Protein AF-M0C287-F1 (afdb_monomer)

Nearest PDB structures (foldseek):
  4mcj-assembly5_I  TM=5.156E-01  e=1.659E-01  Parabacteroides distasonis ATCC 8503
  4mcj-assembly1_A  TM=5.401E-01  e=2.510E-01  Parabacteroides distasonis ATCC 8503
  2v4u-assembly1_A  TM=4.095E-01  e=9.745E-02  Homo sapiens
  3n0x-assembly1_A  TM=3.138E-01  e=1.760E-01  Rhodopseudomonas palustris
  8fz9-assembly2_B  TM=5.504E-01  e=7.300E+00  Bacillus cereus

InterPro domains:
  IPR058483 Protein of unknown function DUF8170 [PF26508] (1-234)

Organism: NCBI:txid1230457

Mean predicted aligned error: 11.57 Å

Structure (mmCIF, N/CA/C/O backbone):
data_AF-M0C287-F1
#
_entry.id   AF-M0C287-F1
#
loop_
_atom_site.group_PDB
_atom_site.id
_atom_site.type_symbol
_atom_site.label_atom_id
_atom_site.label_alt_id
_atom_site.label_comp_id
_atom_site.label_asym_id
_atom_site.label_entity_id
_atom_site.label_seq_id
_atom_site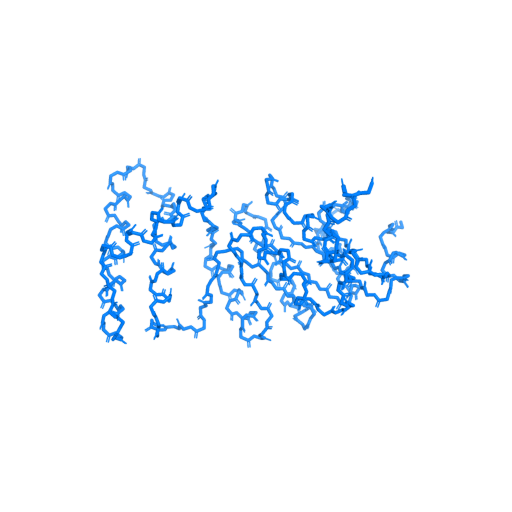.pdbx_PDB_ins_code
_atom_site.Cartn_x
_atom_site.Cartn_y
_atom_site.Cartn_z
_atom_site.occupancy
_atom_site.B_iso_or_equiv
_atom_site.auth_seq_id
_atom_site.auth_comp_id
_atom_site.auth_asym_id
_atom_site.auth_atom_id
_atom_site.pdbx_PDB_model_num
ATOM 1 N N . MET A 1 1 ? 20.563 5.153 -22.016 1.00 50.47 1 MET A N 1
ATOM 2 C CA . MET A 1 1 ? 20.067 3.765 -22.133 1.00 50.47 1 MET A CA 1
ATOM 3 C C . MET A 1 1 ? 19.560 3.408 -20.751 1.00 50.47 1 MET A C 1
ATOM 5 O O . MET A 1 1 ? 20.285 3.702 -19.815 1.00 50.47 1 MET A O 1
ATOM 9 N N . ASN A 1 2 ? 18.318 2.944 -20.606 1.00 61.16 2 ASN A N 1
ATOM 10 C CA . ASN A 1 2 ? 17.781 2.607 -19.284 1.00 61.16 2 ASN A CA 1
ATOM 11 C C . ASN A 1 2 ? 18.466 1.315 -18.798 1.00 61.16 2 ASN A C 1
ATOM 13 O O . ASN A 1 2 ? 18.441 0.324 -19.525 1.00 61.16 2 ASN A O 1
ATOM 17 N N . GLU A 1 3 ? 19.129 1.360 -17.640 1.00 76.12 3 GLU A N 1
ATOM 18 C CA . GLU A 1 3 ? 19.917 0.241 -17.092 1.00 76.12 3 GLU A CA 1
ATOM 19 C C . GLU A 1 3 ? 19.045 -0.866 -16.482 1.00 76.12 3 GLU A C 1
ATOM 21 O O . GLU A 1 3 ? 19.508 -1.993 -16.325 1.00 76.12 3 GLU A O 1
ATOM 26 N N . GLU A 1 4 ? 17.775 -0.567 -16.212 1.00 77.56 4 GLU A N 1
ATOM 27 C CA . GLU A 1 4 ? 16.841 -1.461 -15.527 1.00 77.56 4 GLU A CA 1
ATOM 28 C C . GLU A 1 4 ? 16.105 -2.411 -16.486 1.00 77.56 4 GLU A C 1
ATOM 30 O O . GLU A 1 4 ? 15.843 -3.563 -16.150 1.00 77.56 4 GLU A O 1
ATOM 35 N N . LEU A 1 5 ? 15.815 -1.967 -17.717 1.00 73.06 5 LEU A N 1
ATOM 36 C CA . LEU A 1 5 ? 15.038 -2.747 -18.695 1.00 73.06 5 LEU A CA 1
ATOM 37 C C . LEU A 1 5 ? 15.602 -4.147 -18.992 1.00 73.06 5 LEU A C 1
ATOM 39 O O . LEU A 1 5 ? 14.815 -5.092 -19.024 1.00 73.06 5 LEU A O 1
ATOM 43 N N . PRO A 1 6 ? 16.927 -4.334 -19.165 1.00 78.31 6 PRO A N 1
ATOM 44 C CA . PRO A 1 6 ? 17.471 -5.664 -19.417 1.00 78.31 6 PRO A CA 1
ATOM 45 C C . PRO A 1 6 ? 17.202 -6.665 -18.290 1.00 78.31 6 PRO A C 1
ATOM 47 O O . PRO A 1 6 ? 17.220 -7.863 -18.554 1.00 78.31 6 PRO A O 1
ATOM 50 N N . ARG A 1 7 ? 16.982 -6.202 -17.050 1.00 77.25 7 ARG A N 1
ATOM 51 C CA . ARG A 1 7 ? 16.694 -7.086 -15.913 1.00 77.25 7 ARG A CA 1
ATOM 52 C C . ARG A 1 7 ? 15.273 -7.638 -15.988 1.00 77.25 7 ARG A C 1
ATOM 54 O O . ARG A 1 7 ? 15.088 -8.840 -15.839 1.00 77.25 7 ARG A O 1
ATOM 61 N N . PHE A 1 8 ? 14.297 -6.797 -16.334 1.00 77.50 8 PHE A N 1
ATOM 62 C CA . PHE A 1 8 ? 12.921 -7.242 -16.582 1.00 77.50 8 PHE A CA 1
ATOM 63 C C . PHE A 1 8 ? 12.813 -8.210 -17.763 1.00 77.50 8 PHE A C 1
ATOM 65 O O . PHE A 1 8 ? 12.093 -9.194 -17.670 1.00 77.50 8 PHE A O 1
ATOM 72 N N . GLU A 1 9 ? 13.561 -7.992 -18.848 1.00 74.19 9 GLU A N 1
ATOM 73 C CA . GLU A 1 9 ? 13.532 -8.889 -20.016 1.00 74.19 9 GLU A CA 1
ATOM 74 C C . GLU A 1 9 ? 14.141 -10.280 -19.754 1.00 74.19 9 GLU A C 1
ATOM 76 O O . GLU A 1 9 ? 13.889 -11.212 -20.519 1.00 74.19 9 GLU A O 1
ATOM 81 N N . GLN A 1 10 ? 14.982 -10.418 -18.724 1.00 77.31 10 GLN A N 1
ATOM 82 C CA . GLN A 1 10 ? 15.677 -11.668 -18.389 1.00 77.31 10 GLN A CA 1
ATOM 83 C C . GLN A 1 10 ? 14.965 -12.483 -17.306 1.00 77.31 10 GLN A C 1
ATOM 85 O O . GLN A 1 10 ? 15.198 -13.690 -17.217 1.00 77.31 10 GLN A O 1
ATOM 90 N N . ALA A 1 11 ? 14.124 -11.835 -16.502 1.00 78.06 11 ALA A N 1
ATOM 91 C CA . ALA A 1 11 ? 13.354 -12.477 -15.450 1.00 78.06 11 ALA A CA 1
ATOM 92 C C . ALA A 1 11 ? 12.155 -13.250 -16.023 1.00 78.06 11 ALA A C 1
ATOM 94 O O . ALA A 1 11 ? 11.553 -12.848 -17.016 1.00 78.06 11 ALA A O 1
ATOM 95 N N . ASP A 1 12 ? 11.770 -14.340 -15.358 1.00 82.19 12 ASP A N 1
ATOM 96 C CA . ASP A 1 12 ? 10.511 -15.042 -15.643 1.00 82.19 12 ASP A CA 1
ATOM 97 C C . ASP A 1 12 ? 9.306 -14.277 -15.079 1.00 82.19 12 ASP A C 1
ATOM 99 O O . ASP A 1 12 ? 8.170 -14.487 -15.509 1.00 82.19 12 ASP A O 1
ATOM 103 N N . THR A 1 13 ? 9.522 -13.429 -14.070 1.00 90.06 13 THR A N 1
ATOM 104 C CA . THR A 1 13 ? 8.499 -12.534 -13.523 1.00 90.06 13 THR A CA 1
ATOM 105 C C . THR A 1 13 ? 9.135 -11.253 -13.015 1.00 90.06 13 THR A C 1
ATOM 107 O O . THR A 1 13 ? 10.080 -11.281 -12.227 1.00 90.06 13 THR A O 1
ATOM 110 N N . SER A 1 14 ? 8.591 -10.127 -13.455 1.00 93.81 14 SER A N 1
ATOM 111 C CA . SER A 1 14 ? 9.105 -8.796 -13.167 1.00 93.81 14 SER A CA 1
ATOM 112 C C . SER A 1 14 ? 8.100 -7.938 -12.396 1.00 93.81 14 SER A C 1
ATOM 114 O O . SER A 1 14 ? 6.908 -7.886 -12.713 1.00 93.81 14 SER A O 1
ATOM 116 N N . TYR A 1 15 ? 8.591 -7.226 -11.386 1.00 95.12 15 TYR A N 1
ATOM 117 C CA . TYR A 1 15 ? 7.790 -6.378 -10.515 1.00 95.12 15 TYR A CA 1
ATOM 118 C C . TYR A 1 15 ? 8.312 -4.946 -10.504 1.00 95.12 15 TYR A C 1
ATOM 120 O O . TYR A 1 15 ? 9.491 -4.697 -10.257 1.00 95.12 15 TYR A O 1
ATOM 128 N N . LEU A 1 16 ? 7.415 -3.980 -10.683 1.00 94.81 16 LEU A N 1
ATOM 129 C CA . LEU A 1 16 ? 7.703 -2.586 -10.359 1.00 94.81 16 LEU A CA 1
ATOM 130 C C . LEU A 1 16 ? 7.122 -2.257 -8.984 1.00 94.81 16 LEU A C 1
ATOM 132 O O . LEU A 1 16 ? 5.915 -2.359 -8.776 1.00 94.81 16 LEU A O 1
ATOM 136 N N . VAL A 1 17 ? 7.975 -1.847 -8.054 1.00 93.94 17 VAL A N 1
ATOM 137 C CA . VAL A 1 17 ? 7.605 -1.546 -6.669 1.00 93.94 17 VAL A CA 1
ATOM 138 C C . VAL A 1 17 ? 7.652 -0.039 -6.438 1.00 93.94 17 VAL A C 1
ATOM 140 O O . VAL A 1 17 ? 8.596 0.642 -6.842 1.00 93.94 17 VAL A O 1
ATOM 143 N N . LEU A 1 18 ? 6.623 0.495 -5.792 1.00 91.19 18 LEU A N 1
ATOM 144 C CA . LEU A 1 18 ? 6.446 1.927 -5.562 1.00 91.19 18 LEU A CA 1
ATOM 145 C C . LEU A 1 18 ? 5.648 2.199 -4.290 1.00 91.19 18 LEU A C 1
ATOM 147 O O . LEU A 1 18 ? 5.013 1.296 -3.751 1.00 91.19 18 LEU A O 1
ATOM 151 N N . GLY A 1 19 ? 5.643 3.451 -3.838 1.00 89.00 19 GLY A N 1
ATOM 152 C CA . GLY A 1 19 ? 4.838 3.895 -2.704 1.00 89.00 19 GLY A CA 1
ATOM 153 C C . GLY A 1 19 ? 5.626 4.786 -1.753 1.00 89.00 19 GLY A C 1
ATOM 154 O O . GLY A 1 19 ? 6.263 5.738 -2.195 1.00 89.00 19 GLY A O 1
ATOM 155 N N . SER A 1 20 ? 5.586 4.512 -0.452 1.00 86.94 20 SER A N 1
ATOM 156 C CA . SER A 1 20 ? 6.180 5.409 0.546 1.00 86.94 20 SER A CA 1
ATOM 157 C C . SER A 1 20 ? 7.708 5.289 0.635 1.00 86.94 20 SER A C 1
ATOM 159 O O . SER A 1 20 ? 8.247 4.411 1.299 1.00 86.94 20 SER A O 1
ATOM 161 N N . TYR A 1 21 ? 8.437 6.211 -0.009 1.00 83.81 21 TYR A N 1
ATOM 162 C CA . TYR A 1 21 ? 9.910 6.170 -0.106 1.00 83.81 21 TYR A CA 1
ATOM 163 C C . TYR A 1 21 ? 10.676 6.789 1.078 1.00 83.81 21 TYR A C 1
ATOM 165 O O . TYR A 1 21 ? 11.897 6.631 1.171 1.00 83.81 21 TYR A O 1
ATOM 173 N N . ARG A 1 22 ? 10.017 7.561 1.953 1.00 80.81 22 ARG A N 1
ATOM 174 C CA . ARG A 1 22 ? 10.695 8.397 2.962 1.00 80.81 22 ARG A CA 1
ATOM 175 C C . ARG A 1 22 ? 10.939 7.653 4.275 1.00 80.81 22 ARG A C 1
ATOM 177 O O . ARG A 1 22 ? 10.081 6.920 4.753 1.00 80.81 22 ARG A O 1
ATOM 184 N N . GLY A 1 23 ? 12.093 7.907 4.895 1.00 83.06 23 GLY A N 1
ATOM 185 C CA . GLY A 1 23 ? 12.415 7.414 6.239 1.00 83.06 23 GLY A CA 1
ATOM 186 C C . GLY A 1 23 ? 12.301 5.891 6.370 1.00 83.06 23 GLY A C 1
ATOM 187 O O . GLY A 1 23 ? 12.764 5.156 5.501 1.00 83.06 23 GLY A O 1
ATOM 188 N N . GLN A 1 24 ? 11.675 5.429 7.457 1.00 82.75 24 GLN A N 1
ATOM 189 C CA . GLN A 1 24 ? 11.477 3.998 7.731 1.00 82.75 24 GLN A CA 1
ATOM 190 C C . GLN A 1 24 ? 10.556 3.306 6.719 1.00 82.75 24 GLN A C 1
ATOM 192 O O . GLN A 1 24 ? 10.752 2.128 6.427 1.00 82.75 24 GLN A O 1
ATOM 197 N N . TYR A 1 25 ? 9.630 4.040 6.101 1.00 85.81 25 TYR A N 1
ATOM 198 C CA . TYR A 1 25 ? 8.728 3.492 5.085 1.00 85.81 25 TYR A CA 1
ATOM 199 C C . TYR A 1 25 ? 9.506 3.028 3.849 1.00 85.81 25 TYR A C 1
ATOM 201 O O . TYR A 1 25 ? 9.305 1.930 3.339 1.00 85.81 25 TYR A O 1
ATOM 209 N N . GLY A 1 26 ? 10.515 3.808 3.445 1.00 86.62 26 GLY A N 1
ATOM 210 C CA . GLY A 1 26 ? 11.411 3.427 2.356 1.00 86.62 26 GLY A CA 1
ATOM 211 C C . GLY A 1 26 ? 12.239 2.173 2.658 1.00 86.62 26 GLY A C 1
ATOM 212 O O . GLY A 1 26 ? 12.615 1.451 1.733 1.00 86.62 26 GLY A O 1
ATOM 213 N N . HIS A 1 27 ? 12.536 1.895 3.932 1.00 88.56 27 HIS A N 1
ATOM 214 C CA . HIS A 1 27 ? 13.189 0.646 4.323 1.00 88.56 27 HIS A CA 1
ATOM 215 C C . HIS A 1 27 ? 12.239 -0.542 4.147 1.00 88.56 27 HIS A C 1
ATOM 217 O O . HIS A 1 27 ? 12.609 -1.504 3.479 1.00 88.56 27 HIS A O 1
ATOM 223 N N . ARG A 1 28 ? 10.995 -0.446 4.630 1.00 90.56 28 ARG A N 1
ATOM 224 C CA . ARG A 1 28 ? 9.986 -1.505 4.461 1.00 90.56 28 ARG A CA 1
ATOM 225 C C . ARG A 1 28 ? 9.599 -1.756 3.014 1.00 90.56 28 ARG A C 1
ATOM 227 O O . ARG A 1 28 ? 9.470 -2.909 2.616 1.00 90.56 28 ARG A O 1
ATOM 234 N N . LEU A 1 29 ? 9.491 -0.701 2.209 1.00 92.50 29 LEU A N 1
ATOM 235 C CA . LEU A 1 29 ? 9.272 -0.806 0.767 1.00 92.50 29 LEU A CA 1
ATOM 236 C C . LEU A 1 29 ? 10.355 -1.671 0.100 1.00 92.50 29 LEU A C 1
ATOM 238 O O . LEU A 1 29 ? 10.049 -2.535 -0.719 1.00 92.50 29 LEU A O 1
ATOM 242 N N . ARG A 1 30 ? 11.625 -1.467 0.476 1.00 93.62 30 ARG A N 1
ATOM 243 C CA . ARG A 1 30 ? 12.751 -2.265 -0.034 1.00 93.62 30 ARG A CA 1
ATOM 244 C C . ARG A 1 30 ? 12.783 -3.672 0.547 1.00 93.62 30 ARG A C 1
ATOM 246 O O . ARG A 1 30 ? 13.175 -4.590 -0.162 1.00 93.62 30 ARG A O 1
ATOM 253 N N . GLU A 1 31 ? 12.351 -3.869 1.789 1.00 93.88 31 GLU A N 1
ATOM 254 C CA . GLU A 1 31 ? 12.171 -5.218 2.334 1.00 93.88 31 GLU A CA 1
ATOM 255 C C . GLU A 1 31 ? 11.099 -6.002 1.574 1.00 93.88 31 GLU A C 1
ATOM 257 O O . GLU A 1 31 ? 11.330 -7.156 1.217 1.00 93.88 31 GLU A O 1
ATOM 262 N N . PHE A 1 32 ? 9.967 -5.371 1.262 1.00 95.06 32 PHE A N 1
ATOM 263 C CA . PHE A 1 32 ? 8.926 -5.965 0.429 1.00 95.06 32 PHE A CA 1
ATOM 264 C C . PHE A 1 32 ? 9.455 -6.296 -0.974 1.00 95.06 32 PHE A C 1
ATOM 266 O O . PHE A 1 32 ? 9.304 -7.422 -1.444 1.00 95.06 32 PHE A O 1
ATOM 273 N N . ALA A 1 33 ? 10.160 -5.361 -1.620 1.00 95.00 33 ALA A N 1
ATOM 274 C CA . ALA A 1 33 ? 10.809 -5.609 -2.910 1.00 95.00 33 ALA A CA 1
ATOM 275 C C . ALA A 1 33 ? 11.813 -6.775 -2.839 1.00 95.00 33 ALA A C 1
ATOM 277 O O . ALA A 1 33 ? 11.855 -7.622 -3.732 1.00 95.00 33 ALA A O 1
ATOM 278 N N . ASN A 1 34 ? 12.586 -6.867 -1.755 1.00 93.75 34 ASN A N 1
ATOM 279 C CA . ASN A 1 34 ? 13.508 -7.972 -1.530 1.00 93.75 34 ASN A CA 1
ATOM 280 C C . ASN A 1 34 ? 12.776 -9.315 -1.396 1.00 93.75 34 ASN A C 1
ATOM 282 O O . ASN A 1 34 ? 13.259 -10.301 -1.939 1.00 93.75 34 ASN A O 1
ATOM 286 N N . CYS A 1 35 ? 11.603 -9.356 -0.756 1.00 93.00 35 CYS A N 1
ATOM 287 C CA . CYS A 1 35 ? 10.767 -10.562 -0.709 1.00 93.00 35 CYS A CA 1
ATOM 288 C C . CYS A 1 35 ? 10.362 -11.030 -2.114 1.00 93.00 35 CYS A C 1
ATOM 290 O O . CYS A 1 35 ? 10.455 -12.215 -2.420 1.00 93.00 35 CYS A O 1
ATOM 292 N N . LEU A 1 36 ? 10.014 -10.098 -3.006 1.00 92.88 36 LEU A N 1
ATOM 293 C CA . LEU A 1 36 ? 9.690 -10.416 -4.402 1.00 92.88 36 LEU A CA 1
ATOM 294 C C . LEU A 1 36 ? 10.891 -10.918 -5.223 1.00 92.88 36 LEU A C 1
ATOM 296 O O . LEU A 1 36 ? 10.689 -11.568 -6.246 1.00 92.88 36 LEU A O 1
ATOM 300 N N . ASN A 1 37 ? 12.123 -10.654 -4.779 1.00 90.75 37 ASN A N 1
ATOM 301 C CA . ASN A 1 37 ? 13.364 -11.150 -5.393 1.00 90.75 37 ASN A CA 1
ATOM 302 C C . ASN A 1 37 ? 13.817 -12.517 -4.853 1.00 90.75 37 ASN A C 1
ATOM 304 O O . ASN A 1 37 ? 14.808 -13.062 -5.334 1.00 90.75 37 ASN A O 1
ATOM 308 N N . MET A 1 38 ? 13.150 -13.065 -3.830 1.00 87.25 38 MET A N 1
ATOM 309 C CA . MET A 1 38 ? 13.532 -14.356 -3.241 1.00 87.25 38 MET A CA 1
ATOM 310 C C . MET A 1 38 ? 13.249 -15.562 -4.156 1.00 87.25 38 MET A C 1
ATOM 312 O O . MET A 1 38 ? 14.084 -16.476 -4.200 1.00 87.25 38 MET A O 1
ATOM 316 N N . PRO A 1 39 ? 12.117 -15.627 -4.890 1.00 85.25 39 PRO A N 1
ATOM 317 C CA . PRO A 1 39 ? 11.905 -16.678 -5.877 1.00 85.25 39 PRO A CA 1
ATOM 318 C C . PRO A 1 39 ? 12.998 -16.708 -6.954 1.00 85.25 39 PRO A C 1
ATOM 320 O O . PRO A 1 39 ? 13.604 -15.705 -7.317 1.00 85.25 39 PRO A O 1
ATOM 323 N N . THR A 1 40 ? 13.265 -17.894 -7.504 1.00 79.88 40 THR A N 1
ATOM 324 C CA . THR A 1 40 ? 14.257 -18.013 -8.580 1.00 79.88 40 THR A CA 1
ATOM 325 C C . THR A 1 40 ? 13.750 -17.323 -9.843 1.00 79.88 40 THR A C 1
ATOM 327 O O . THR A 1 40 ? 12.644 -17.610 -10.293 1.00 79.88 40 THR A O 1
ATOM 330 N N . ASN A 1 41 ? 14.599 -16.482 -10.437 1.00 83.69 41 ASN A N 1
ATOM 331 C CA . ASN A 1 41 ? 14.338 -15.766 -11.687 1.00 83.69 41 ASN A CA 1
ATOM 332 C C . ASN A 1 41 ? 13.178 -14.752 -11.623 1.00 83.69 41 ASN A C 1
ATOM 334 O O . ASN A 1 41 ? 12.579 -14.442 -12.653 1.00 83.69 41 ASN A O 1
ATOM 338 N N . SER A 1 42 ? 12.866 -14.229 -10.433 1.00 90.06 42 SER A N 1
ATOM 339 C CA . SER A 1 42 ? 12.066 -13.014 -10.288 1.00 90.06 42 SER A CA 1
ATOM 340 C C . SER A 1 42 ? 12.955 -11.783 -10.125 1.00 90.06 42 SER A C 1
ATOM 342 O O . SER A 1 42 ? 14.043 -11.865 -9.559 1.00 90.06 42 SER A O 1
ATOM 344 N N . GLU A 1 43 ? 12.481 -10.642 -10.619 1.00 92.88 43 GLU A N 1
ATOM 345 C CA . GLU A 1 43 ? 13.172 -9.359 -10.492 1.00 92.88 43 GLU A CA 1
ATOM 346 C C . GLU A 1 43 ? 12.183 -8.278 -10.059 1.00 92.88 43 GLU A C 1
ATOM 348 O O . GLU A 1 43 ? 11.123 -8.105 -10.658 1.00 92.88 43 GLU A O 1
ATOM 353 N N . SER A 1 44 ? 12.541 -7.507 -9.042 1.00 94.25 44 SER A N 1
ATOM 354 C CA . SER A 1 44 ? 11.779 -6.377 -8.542 1.00 94.25 44 SER A CA 1
ATOM 355 C C . SER A 1 44 ? 12.631 -5.115 -8.570 1.00 94.25 44 SER A C 1
ATOM 357 O O . SER A 1 44 ? 13.797 -5.105 -8.171 1.00 94.25 44 SER A O 1
ATOM 359 N N . ILE A 1 45 ? 12.038 -4.026 -9.052 1.00 94.00 45 ILE A N 1
ATOM 360 C CA . ILE A 1 45 ? 12.702 -2.729 -9.165 1.00 94.00 45 ILE A CA 1
ATOM 361 C C . ILE A 1 45 ? 11.886 -1.706 -8.398 1.00 94.00 45 ILE A C 1
ATOM 363 O O . ILE A 1 45 ? 10.698 -1.523 -8.658 1.00 94.00 45 ILE A O 1
ATOM 367 N N . VAL A 1 46 ? 12.529 -1.016 -7.457 1.00 93.31 46 VAL A N 1
ATOM 368 C CA . VAL A 1 46 ? 11.915 0.094 -6.727 1.00 93.31 46 VAL A CA 1
ATOM 369 C C . VAL A 1 46 ? 12.029 1.352 -7.581 1.00 93.31 46 VAL A C 1
ATOM 371 O O . VAL A 1 46 ? 13.131 1.811 -7.872 1.00 93.31 46 VAL A O 1
ATOM 374 N N . LEU A 1 47 ? 10.897 1.937 -7.973 1.00 90.62 47 LEU A N 1
ATOM 375 C CA . LEU A 1 47 ? 10.851 3.081 -8.891 1.00 90.62 47 LEU A CA 1
ATOM 376 C C . LEU A 1 47 ? 11.692 4.268 -8.387 1.00 90.62 47 LEU A C 1
ATOM 378 O O . LEU A 1 47 ? 12.421 4.884 -9.166 1.00 90.62 47 LEU A O 1
ATOM 382 N N . GLY A 1 48 ? 11.630 4.548 -7.083 1.00 86.44 48 GLY A N 1
ATOM 383 C CA . GLY A 1 48 ? 12.397 5.614 -6.429 1.00 86.44 48 GLY A CA 1
ATOM 384 C C . GLY A 1 48 ? 13.914 5.389 -6.378 1.00 86.44 48 GLY A C 1
ATOM 385 O O . GLY A 1 48 ? 14.640 6.341 -6.117 1.00 86.44 48 GLY A O 1
ATOM 386 N N . ASP A 1 49 ? 14.394 4.171 -6.651 1.00 89.25 49 ASP A N 1
ATOM 387 C CA . ASP A 1 49 ? 15.828 3.844 -6.703 1.00 89.25 49 ASP A CA 1
ATOM 388 C C . ASP A 1 49 ? 16.406 3.940 -8.124 1.00 89.25 49 ASP A C 1
ATOM 390 O O . ASP A 1 49 ? 17.614 3.810 -8.323 1.00 89.25 49 ASP A O 1
ATOM 394 N N . THR A 1 50 ? 15.555 4.181 -9.124 1.00 88.06 50 THR A N 1
ATOM 395 C CA . THR A 1 50 ? 15.979 4.266 -10.525 1.00 88.06 50 THR A CA 1
ATOM 396 C C . THR A 1 50 ? 16.626 5.611 -10.852 1.00 88.06 50 THR A C 1
ATOM 398 O O . THR A 1 50 ? 16.265 6.648 -10.295 1.00 88.06 50 THR A O 1
ATOM 401 N N . LEU A 1 51 ? 17.574 5.603 -11.794 1.00 83.81 51 LEU A N 1
ATOM 402 C CA . LEU A 1 51 ? 18.352 6.784 -12.188 1.00 83.81 51 LEU A CA 1
ATOM 403 C C . LEU A 1 51 ? 17.489 7.974 -12.582 1.00 83.81 51 LEU A C 1
ATOM 405 O O . LEU A 1 51 ? 16.552 7.812 -13.368 1.00 83.81 51 LEU A O 1
ATOM 409 N N . ASP A 1 52 ? 17.882 9.164 -12.120 1.00 82.50 52 ASP A N 1
ATOM 410 C CA . ASP A 1 52 ? 17.129 10.358 -12.455 1.00 82.50 52 ASP A CA 1
ATOM 411 C C . ASP A 1 52 ? 17.271 10.765 -13.933 1.00 82.50 52 ASP A C 1
ATOM 413 O O . ASP A 1 52 ? 18.378 10.842 -14.479 1.00 82.50 52 ASP A O 1
ATOM 417 N N . LEU A 1 53 ? 16.147 11.003 -14.607 1.00 81.31 53 LEU A N 1
ATOM 418 C CA . LEU A 1 53 ? 16.076 11.434 -15.999 1.00 81.31 53 LEU A CA 1
ATOM 419 C C . LEU A 1 53 ? 16.098 12.961 -16.085 1.00 81.31 53 LEU A C 1
ATOM 421 O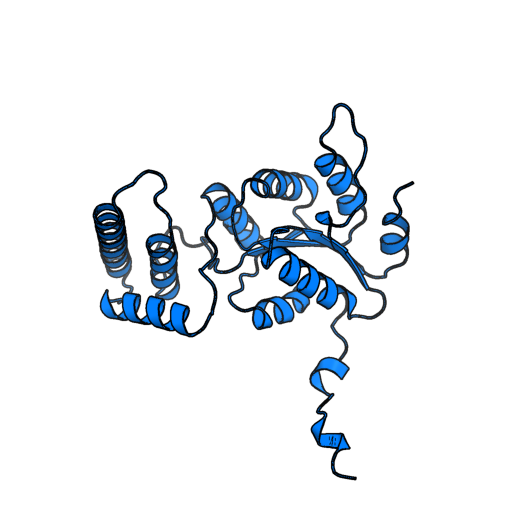 O . LEU A 1 53 ? 15.186 13.645 -15.631 1.00 81.31 53 LEU A O 1
ATOM 425 N N . ASP A 1 54 ? 17.097 13.500 -16.780 1.00 82.44 54 ASP A N 1
ATOM 426 C CA . ASP A 1 54 ? 17.142 14.927 -17.098 1.00 82.44 54 ASP A CA 1
ATOM 427 C C . ASP A 1 54 ? 16.086 15.275 -18.161 1.00 82.44 54 ASP A C 1
ATOM 429 O O . ASP A 1 54 ? 16.259 15.043 -19.364 1.00 82.44 54 ASP A O 1
ATOM 433 N N . THR A 1 55 ? 14.946 15.790 -17.703 1.00 79.81 55 THR A N 1
ATOM 434 C CA . THR A 1 55 ? 13.787 16.113 -18.539 1.00 79.81 55 THR A CA 1
ATOM 435 C C . THR A 1 55 ? 13.406 17.582 -18.406 1.00 79.81 55 THR A C 1
ATOM 437 O O . THR A 1 55 ? 13.144 18.074 -17.313 1.00 79.81 55 THR A O 1
ATOM 440 N N . ALA A 1 56 ? 13.291 18.286 -19.533 1.00 76.00 56 ALA A N 1
ATOM 441 C CA . ALA A 1 56 ? 13.025 19.728 -19.530 1.00 76.00 56 ALA A CA 1
ATOM 442 C C . ALA A 1 56 ? 11.537 20.121 -19.406 1.00 76.00 56 ALA A C 1
ATOM 444 O O . ALA A 1 56 ? 11.241 21.282 -19.132 1.00 76.00 56 ALA A O 1
ATOM 445 N N . VAL A 1 57 ? 10.598 19.206 -19.688 1.00 79.12 57 VAL A N 1
ATOM 446 C CA . VAL A 1 57 ? 9.168 19.552 -19.875 1.00 79.12 57 VAL A CA 1
ATOM 447 C C . VAL A 1 57 ? 8.209 18.542 -19.247 1.00 79.12 57 VAL A C 1
ATOM 449 O O . VAL A 1 57 ? 7.193 18.941 -18.687 1.00 79.12 57 VAL A O 1
ATOM 452 N N . ILE A 1 58 ? 8.501 17.247 -19.366 1.00 79.19 58 ILE A N 1
ATOM 453 C CA . ILE A 1 58 ? 7.656 16.177 -18.825 1.00 79.19 58 ILE A CA 1
ATOM 454 C C . ILE A 1 58 ? 8.219 15.787 -17.462 1.00 79.19 58 ILE A C 1
ATOM 456 O O . ILE A 1 58 ? 9.433 15.626 -17.386 1.00 79.19 58 ILE A O 1
ATOM 460 N N . PRO A 1 59 ? 7.391 15.618 -16.416 1.00 83.06 59 PRO A N 1
ATOM 461 C CA . PRO A 1 59 ? 7.851 15.064 -15.156 1.00 83.06 59 PRO A CA 1
ATOM 462 C C . PRO A 1 59 ? 8.526 13.720 -15.393 1.00 83.06 59 PRO A C 1
ATOM 464 O O . PRO A 1 59 ? 7.951 12.799 -15.968 1.00 83.06 59 PRO A O 1
ATOM 467 N N . GLU A 1 60 ? 9.758 13.610 -14.934 1.00 84.19 60 GLU A N 1
ATOM 468 C CA . GLU A 1 60 ? 10.549 12.398 -15.033 1.00 84.19 60 GLU A CA 1
ATOM 469 C C . GLU A 1 60 ? 9.794 11.150 -14.542 1.00 84.19 60 GLU A C 1
ATOM 471 O O . GLU A 1 60 ? 9.855 10.093 -15.174 1.00 84.19 60 GLU A O 1
ATOM 476 N N . PHE A 1 61 ? 9.071 11.292 -13.428 1.00 82.38 61 PHE A N 1
ATOM 477 C CA . PHE A 1 61 ? 8.272 10.228 -12.839 1.00 82.38 61 PHE A CA 1
ATOM 478 C C . PHE A 1 61 ? 7.318 9.611 -13.868 1.00 82.38 61 PHE A C 1
ATOM 480 O O . PHE A 1 61 ? 7.283 8.390 -14.006 1.00 82.38 61 PHE A O 1
ATOM 487 N N . ASP A 1 62 ? 6.622 10.445 -14.650 1.00 83.19 62 ASP A N 1
ATOM 488 C CA . ASP A 1 62 ? 5.675 9.999 -15.675 1.00 83.19 62 ASP A CA 1
ATOM 489 C C . ASP A 1 62 ? 6.379 9.173 -16.759 1.00 83.19 62 ASP A C 1
ATOM 491 O O . ASP A 1 62 ? 5.819 8.205 -17.275 1.00 83.19 62 ASP A O 1
ATOM 495 N N . ILE A 1 63 ? 7.623 9.514 -17.100 1.00 85.56 63 ILE A N 1
ATOM 496 C CA . ILE A 1 63 ? 8.412 8.751 -18.073 1.00 85.56 63 ILE A CA 1
ATOM 497 C C . ILE A 1 63 ? 8.834 7.411 -17.476 1.00 85.56 63 ILE A C 1
ATOM 499 O O . ILE A 1 63 ? 8.627 6.373 -18.109 1.00 85.56 63 ILE A O 1
ATOM 503 N N . LYS A 1 64 ? 9.408 7.426 -16.266 1.00 87.25 64 LYS A N 1
ATOM 504 C CA . LYS A 1 64 ? 9.871 6.218 -15.576 1.00 87.25 64 LYS A CA 1
ATOM 505 C C . LYS A 1 64 ? 8.731 5.222 -15.404 1.00 87.25 64 LYS A C 1
ATOM 507 O O . LYS A 1 64 ? 8.900 4.056 -15.753 1.00 87.25 64 LYS A O 1
ATOM 512 N N . ILE A 1 65 ? 7.561 5.677 -14.951 1.00 86.88 65 ILE A N 1
ATOM 513 C CA . ILE A 1 65 ? 6.420 4.788 -14.744 1.00 86.88 65 ILE A CA 1
ATOM 514 C C . ILE A 1 65 ? 5.848 4.243 -16.048 1.00 86.88 65 ILE A C 1
ATOM 516 O O . ILE A 1 65 ? 5.542 3.059 -16.115 1.00 86.88 65 ILE A O 1
ATOM 520 N N . ASN A 1 66 ? 5.714 5.054 -17.100 1.00 87.25 66 ASN A N 1
ATOM 521 C CA . ASN A 1 66 ? 5.223 4.536 -18.377 1.00 87.25 66 ASN A CA 1
ATOM 522 C C . ASN A 1 66 ? 6.179 3.487 -18.942 1.00 87.25 66 ASN A C 1
ATOM 524 O O . ASN A 1 66 ? 5.738 2.453 -19.428 1.00 87.25 66 ASN A O 1
ATOM 528 N N . LEU A 1 67 ? 7.484 3.747 -18.862 1.00 88.44 67 LEU A N 1
ATOM 529 C CA . LEU A 1 67 ? 8.486 2.837 -19.387 1.00 88.44 67 LEU A CA 1
ATOM 530 C C . LEU A 1 67 ? 8.549 1.555 -18.556 1.00 88.44 67 LEU A C 1
ATOM 532 O O . LEU A 1 67 ? 8.265 0.484 -19.068 1.00 88.44 67 LEU A O 1
ATOM 536 N N . LEU A 1 68 ? 8.885 1.649 -17.273 1.00 90.56 68 LEU A N 1
ATOM 537 C CA . LEU A 1 68 ? 9.081 0.475 -16.422 1.00 90.56 68 LEU A CA 1
ATOM 538 C C . LEU A 1 68 ? 7.767 -0.256 -16.147 1.00 90.56 68 LEU A C 1
ATOM 540 O O . LEU A 1 68 ? 7.740 -1.481 -16.114 1.00 90.56 68 LEU A O 1
ATOM 544 N N . GLY A 1 69 ? 6.674 0.490 -15.998 1.00 89.62 69 GLY A N 1
ATOM 545 C CA . GLY A 1 69 ? 5.348 -0.071 -15.796 1.00 89.62 69 GLY A CA 1
ATOM 546 C C . GLY A 1 69 ? 4.848 -0.838 -17.011 1.00 89.62 69 GLY A C 1
ATOM 547 O O . GLY A 1 69 ? 4.121 -1.799 -16.818 1.00 89.62 69 GLY A O 1
ATOM 548 N N . GLU A 1 70 ? 5.246 -0.494 -18.241 1.00 89.88 70 GLU A N 1
ATOM 549 C CA . GLU A 1 70 ? 4.904 -1.291 -19.427 1.00 89.88 70 GLU A CA 1
ATOM 550 C C . GLU A 1 70 ? 5.589 -2.663 -19.393 1.00 89.88 70 GLU A C 1
ATOM 552 O O . GLU A 1 70 ? 4.919 -3.673 -19.601 1.00 89.88 70 GLU A O 1
ATOM 557 N N . PHE A 1 71 ? 6.886 -2.698 -19.066 1.00 89.19 71 PHE A N 1
ATOM 558 C CA . PHE A 1 71 ? 7.693 -3.924 -19.075 1.00 89.19 71 PHE A CA 1
ATOM 559 C C . PHE A 1 71 ? 7.495 -4.823 -17.853 1.00 89.19 71 PHE A C 1
ATOM 561 O O . PHE A 1 71 ? 7.698 -6.023 -17.976 1.00 89.19 71 PHE A O 1
ATOM 568 N N . ALA A 1 72 ? 7.098 -4.275 -16.704 1.00 92.25 72 ALA A N 1
ATOM 569 C CA . ALA A 1 72 ? 6.833 -5.082 -15.518 1.00 92.25 72 ALA A CA 1
ATOM 570 C C . ALA A 1 72 ? 5.579 -5.953 -15.701 1.00 92.25 72 ALA A C 1
ATOM 572 O O . ALA A 1 72 ? 4.535 -5.461 -16.145 1.00 92.25 72 ALA A O 1
ATOM 573 N N . ASP A 1 73 ? 5.635 -7.218 -15.294 1.00 93.94 73 ASP A N 1
ATOM 574 C CA . ASP A 1 73 ? 4.481 -8.123 -15.309 1.00 93.94 73 ASP A CA 1
ATOM 575 C C . ASP A 1 73 ? 3.426 -7.697 -14.289 1.00 93.94 73 ASP A C 1
ATOM 577 O O . ASP A 1 73 ? 2.226 -7.739 -14.572 1.00 93.94 73 ASP A O 1
ATOM 581 N N . SER A 1 74 ? 3.874 -7.245 -13.114 1.00 94.44 74 SER A N 1
ATOM 582 C CA . SER A 1 74 ? 3.023 -6.723 -12.045 1.00 94.44 74 SER A CA 1
ATOM 583 C C . SER A 1 74 ? 3.624 -5.484 -11.380 1.00 94.44 74 SER A C 1
ATOM 585 O O . SER A 1 74 ? 4.825 -5.234 -11.415 1.00 94.44 74 SER A O 1
ATOM 587 N N . ILE A 1 75 ? 2.766 -4.680 -10.762 1.00 94.69 75 ILE A N 1
ATOM 588 C CA . ILE A 1 75 ? 3.125 -3.450 -10.061 1.00 94.69 75 ILE A CA 1
ATOM 589 C C . ILE A 1 75 ? 2.620 -3.556 -8.623 1.00 94.69 75 ILE A C 1
ATOM 591 O O . ILE A 1 75 ? 1.439 -3.827 -8.416 1.00 94.69 75 ILE A O 1
ATOM 595 N N . ALA A 1 76 ? 3.483 -3.312 -7.641 1.00 94.81 76 ALA A N 1
ATOM 596 C CA . ALA A 1 76 ? 3.127 -3.298 -6.226 1.00 94.81 76 ALA A CA 1
ATOM 597 C C . ALA A 1 76 ? 3.243 -1.884 -5.648 1.00 94.81 76 ALA A C 1
ATOM 599 O O . ALA A 1 76 ? 4.327 -1.303 -5.646 1.00 94.81 76 ALA A O 1
ATOM 600 N N . GLY A 1 77 ? 2.133 -1.342 -5.145 1.00 93.06 77 GLY A N 1
ATOM 601 C CA . GLY A 1 77 ? 2.097 -0.064 -4.435 1.00 93.06 77 GLY A CA 1
ATOM 602 C C . GLY A 1 77 ? 2.012 -0.262 -2.924 1.00 93.06 77 GLY A C 1
ATOM 603 O O . GLY A 1 77 ? 0.938 -0.602 -2.441 1.00 93.06 77 GLY A O 1
ATOM 604 N N . VAL A 1 78 ? 3.094 -0.042 -2.176 1.00 92.62 78 VAL A N 1
ATOM 605 C CA . VAL A 1 78 ? 3.137 -0.196 -0.708 1.00 92.62 78 VAL A CA 1
ATOM 606 C C . VAL A 1 78 ? 3.073 1.174 -0.034 1.00 92.62 78 VAL A C 1
ATOM 608 O O . VAL A 1 78 ? 3.972 1.997 -0.202 1.00 92.62 78 VAL A O 1
ATOM 611 N N . TYR A 1 79 ? 2.014 1.427 0.733 1.00 88.88 79 TYR A N 1
ATOM 612 C CA . TYR A 1 79 ? 1.713 2.756 1.277 1.00 88.88 79 TYR A CA 1
ATOM 613 C C . TYR A 1 79 ? 1.697 2.738 2.805 1.00 88.88 79 TYR A C 1
ATOM 615 O O . TYR A 1 79 ? 1.190 1.786 3.393 1.00 88.88 79 TYR A O 1
ATOM 623 N N . GLU A 1 80 ? 2.226 3.790 3.439 1.00 83.19 80 GLU A N 1
ATOM 624 C CA . GLU A 1 80 ? 2.266 3.921 4.907 1.00 83.19 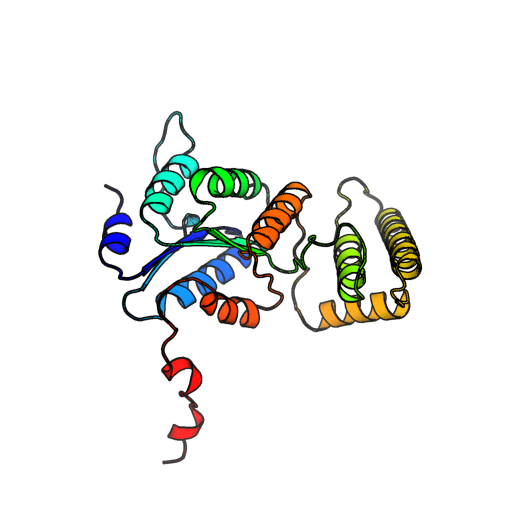80 GLU A CA 1
ATOM 625 C C . GLU A 1 80 ? 1.907 5.316 5.430 1.00 83.19 80 GLU A C 1
ATOM 627 O O . GLU A 1 80 ? 1.437 5.428 6.558 1.00 83.19 80 GLU A O 1
ATOM 632 N N . LYS A 1 81 ? 2.123 6.397 4.669 1.00 74.75 81 LYS A N 1
ATOM 633 C CA . LYS A 1 81 ? 1.730 7.751 5.096 1.00 74.75 81 LYS A CA 1
ATOM 634 C C . LYS A 1 81 ? 1.753 8.742 3.941 1.00 74.75 81 LYS A C 1
ATOM 636 O O . LYS A 1 81 ? 2.658 8.726 3.118 1.00 74.75 81 LYS A O 1
ATOM 641 N N . GLU A 1 82 ? 0.819 9.688 3.953 1.00 62.81 82 GLU A N 1
ATOM 642 C CA . GLU A 1 82 ? 0.866 10.836 3.052 1.00 62.81 82 GLU A CA 1
ATOM 643 C C . GLU A 1 82 ? 1.999 11.806 3.429 1.00 62.81 82 GLU A C 1
ATOM 645 O O . GLU A 1 82 ? 1.969 12.442 4.481 1.00 62.81 82 GLU A O 1
ATOM 650 N N . ASP A 1 83 ? 2.973 11.967 2.529 1.00 56.31 83 ASP A N 1
ATOM 651 C CA . ASP A 1 83 ? 3.978 13.038 2.608 1.00 56.31 83 ASP A CA 1
ATOM 652 C C . ASP A 1 83 ? 4.063 13.844 1.286 1.00 56.31 83 ASP A C 1
ATOM 654 O O . ASP A 1 83 ? 5.127 14.229 0.784 1.00 56.31 83 ASP A O 1
ATOM 658 N N . GLY A 1 84 ? 2.884 14.066 0.687 1.00 52.09 84 GLY A N 1
ATOM 659 C CA . GLY A 1 84 ? 2.623 15.011 -0.410 1.00 52.09 84 GLY A CA 1
ATOM 660 C C . GLY A 1 84 ? 2.965 14.550 -1.835 1.00 52.09 84 GLY A C 1
ATOM 661 O O . GLY A 1 84 ? 2.595 15.240 -2.783 1.00 52.09 84 GLY A O 1
ATOM 662 N N . GLY A 1 85 ? 3.640 13.408 -2.011 1.00 58.44 85 GLY A N 1
ATOM 663 C CA . GLY A 1 85 ? 4.099 12.925 -3.326 1.00 58.44 85 GLY A CA 1
ATOM 664 C C . GLY A 1 85 ? 3.285 11.790 -3.957 1.00 58.44 85 GLY A C 1
ATOM 665 O O . GLY A 1 85 ? 3.289 11.654 -5.171 1.00 58.44 85 GLY A O 1
ATOM 666 N N . GLU A 1 86 ? 2.558 11.007 -3.158 1.00 60.28 86 GLU A N 1
ATOM 667 C CA . GLU A 1 86 ? 2.047 9.680 -3.561 1.00 60.28 86 GLU A CA 1
ATOM 668 C C . GLU A 1 86 ? 0.674 9.716 -4.267 1.00 60.28 86 GLU A C 1
ATOM 670 O O . GLU A 1 86 ? 0.320 8.829 -5.046 1.00 60.28 86 GLU A O 1
ATOM 675 N N . SER A 1 87 ? -0.118 10.770 -4.039 1.00 59.00 87 SER A N 1
ATOM 676 C CA . SER A 1 87 ? -1.467 10.917 -4.612 1.00 59.00 87 SER A CA 1
ATOM 677 C C . SER A 1 87 ? -1.514 11.015 -6.144 1.00 59.00 87 SER A C 1
ATOM 679 O O . SER A 1 87 ? -2.374 10.364 -6.748 1.00 59.00 87 SER A O 1
ATOM 681 N N . PRO A 1 88 ? -0.647 11.810 -6.807 1.00 59.66 88 PRO A N 1
ATOM 682 C CA . PRO A 1 88 ? -0.560 11.820 -8.266 1.00 59.66 88 PRO A CA 1
ATOM 683 C C . PRO A 1 88 ? -0.232 10.437 -8.828 1.00 59.66 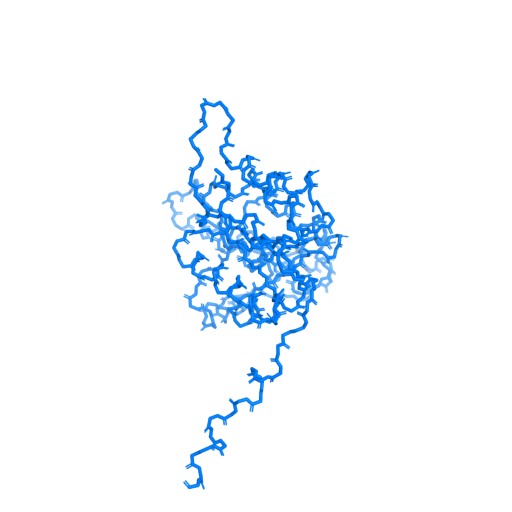88 PRO A C 1
ATOM 685 O O . PRO A 1 88 ? -0.846 10.014 -9.808 1.00 59.66 88 PRO A O 1
ATOM 688 N N . GLU A 1 89 ? 0.668 9.713 -8.162 1.00 68.06 89 GLU A N 1
ATOM 689 C CA . GLU A 1 89 ? 1.122 8.395 -8.587 1.00 68.06 89 GLU A CA 1
ATOM 690 C C . GLU A 1 89 ? -0.046 7.401 -8.679 1.00 68.06 89 GLU A C 1
ATOM 692 O O . GLU A 1 89 ? -0.278 6.799 -9.729 1.00 68.06 89 GLU A O 1
ATOM 697 N N . LEU A 1 90 ? -0.868 7.314 -7.624 1.00 68.00 90 LEU A N 1
ATOM 698 C CA . LEU A 1 90 ? -2.073 6.472 -7.588 1.00 68.00 90 LEU A CA 1
ATOM 699 C C . LEU A 1 90 ? -3.047 6.744 -8.743 1.00 68.00 90 LEU A C 1
ATOM 701 O O . LEU A 1 90 ? -3.677 5.819 -9.269 1.00 68.00 90 LEU A O 1
ATOM 705 N N . GLY A 1 91 ? -3.164 8.006 -9.164 1.00 60.38 91 GLY A N 1
ATOM 706 C CA . GLY A 1 91 ? -3.967 8.392 -10.321 1.00 60.38 91 GLY A CA 1
ATOM 707 C C . GLY A 1 91 ? -3.413 7.856 -11.645 1.00 60.38 91 GLY A C 1
ATOM 708 O O . GLY A 1 91 ? -4.189 7.416 -12.503 1.00 60.38 91 GLY A O 1
ATOM 709 N N . VAL A 1 92 ? -2.087 7.853 -11.797 1.00 67.44 92 VAL A N 1
ATOM 710 C CA . VAL A 1 92 ? -1.389 7.366 -12.995 1.00 67.44 92 VAL A CA 1
ATOM 711 C C . VAL A 1 92 ? -1.547 5.851 -13.134 1.00 67.44 92 VAL A C 1
ATOM 713 O O . VAL A 1 92 ? -2.039 5.388 -14.167 1.00 67.44 92 VAL A O 1
ATOM 716 N N . TYR A 1 93 ? -1.244 5.073 -12.087 1.00 71.00 93 TYR A N 1
ATOM 717 C CA . TYR A 1 93 ? -1.324 3.604 -12.153 1.00 71.00 93 TYR A CA 1
ATOM 718 C C . TYR A 1 93 ? -2.744 3.116 -12.423 1.00 71.00 93 TYR A C 1
ATOM 720 O O . TYR A 1 93 ? -2.959 2.252 -13.274 1.00 71.00 93 TYR A O 1
ATOM 728 N N . ARG A 1 94 ? -3.741 3.723 -11.764 1.00 68.44 94 ARG A N 1
ATOM 729 C CA . ARG A 1 94 ? -5.153 3.408 -12.013 1.00 68.44 94 ARG A CA 1
ATOM 730 C C . ARG A 1 94 ? -5.527 3.600 -13.485 1.00 68.44 94 ARG A C 1
ATOM 732 O O . ARG A 1 94 ? -6.391 2.891 -13.995 1.00 68.44 94 ARG A O 1
ATOM 739 N N . SER A 1 95 ? -4.940 4.585 -14.154 1.00 73.56 95 SER A N 1
ATOM 740 C CA . SER A 1 95 ? -5.318 4.926 -15.525 1.00 73.56 95 SER A CA 1
ATOM 741 C C . SER A 1 95 ? -4.616 4.047 -16.560 1.00 73.56 95 SER A C 1
ATOM 743 O O . SER A 1 95 ? -5.230 3.705 -17.568 1.00 73.56 95 SER A O 1
ATOM 745 N N . LEU A 1 96 ? -3.359 3.668 -16.313 1.00 81.50 96 LEU A N 1
ATOM 746 C CA . LEU A 1 96 ? -2.520 2.969 -17.292 1.00 81.50 96 LEU A CA 1
ATOM 747 C C . LEU A 1 96 ? -2.413 1.462 -17.040 1.00 81.50 96 LEU A C 1
ATOM 749 O O . LEU A 1 96 ? -2.498 0.674 -17.978 1.00 81.50 96 LEU A O 1
ATOM 753 N N . PHE A 1 97 ? -2.276 1.048 -15.780 1.00 89.69 97 PHE A N 1
ATOM 754 C CA . PHE A 1 97 ? -1.830 -0.302 -15.420 1.00 89.69 97 PHE A CA 1
ATOM 755 C C . PHE A 1 97 ? -2.767 -1.031 -14.448 1.00 89.69 97 PHE A C 1
ATOM 757 O O . PHE A 1 97 ? -2.381 -2.034 -13.857 1.00 89.69 97 PHE A O 1
ATOM 764 N N . ALA A 1 98 ? -4.031 -0.597 -14.344 1.00 89.12 98 ALA A N 1
ATOM 765 C CA . ALA A 1 98 ? -5.015 -1.115 -13.385 1.00 89.12 98 ALA A CA 1
ATOM 766 C C . ALA A 1 98 ? -5.045 -2.643 -13.230 1.00 89.12 98 ALA A C 1
ATOM 768 O O . ALA A 1 98 ? -5.112 -3.168 -12.130 1.00 89.12 98 ALA A O 1
ATOM 769 N N . ARG A 1 99 ? -4.966 -3.397 -14.325 1.00 90.12 99 ARG A N 1
ATOM 770 C CA . ARG A 1 99 ? -5.100 -4.860 -14.258 1.00 90.12 99 ARG A CA 1
ATOM 771 C C . ARG A 1 99 ? -3.915 -5.581 -13.624 1.00 90.12 99 ARG A C 1
ATOM 773 O O . ARG A 1 99 ? -4.076 -6.730 -13.237 1.00 90.12 99 ARG A O 1
ATOM 780 N N . LYS A 1 100 ? -2.753 -4.935 -13.561 1.00 92.69 100 LYS A N 1
ATOM 781 C CA . LYS A 1 100 ? -1.518 -5.528 -13.043 1.00 92.69 100 LYS A CA 1
ATOM 782 C C . LYS A 1 100 ? -0.974 -4.806 -11.816 1.00 92.69 100 LYS A C 1
ATOM 784 O O . LYS A 1 100 ? 0.117 -5.121 -11.366 1.00 92.69 100 LYS A O 1
ATOM 789 N N . THR A 1 101 ? -1.717 -3.843 -11.276 1.00 93.38 101 THR A N 1
ATOM 790 C CA . THR A 1 101 ? -1.345 -3.129 -10.055 1.00 93.38 101 THR A CA 1
ATOM 791 C C . THR A 1 101 ? -2.064 -3.714 -8.846 1.00 93.38 101 THR A C 1
ATOM 793 O O . THR A 1 101 ? -3.284 -3.852 -8.859 1.00 93.38 101 THR A O 1
ATOM 796 N N . PHE A 1 102 ? -1.307 -3.995 -7.792 1.00 93.94 102 PHE A N 1
ATOM 797 C CA . PHE A 1 102 ? -1.780 -4.447 -6.488 1.00 93.94 102 PHE A CA 1
ATOM 798 C C . PHE A 1 102 ? -1.304 -3.457 -5.429 1.00 93.94 102 PHE A C 1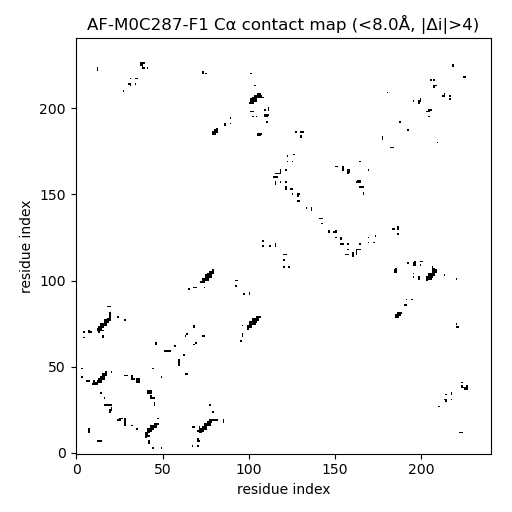
ATOM 800 O O . PHE A 1 102 ? -0.178 -2.961 -5.505 1.00 93.94 102 PHE A O 1
ATOM 807 N N . VAL A 1 103 ? -2.166 -3.119 -4.473 1.00 92.69 103 VAL A N 1
ATOM 808 C CA . VAL A 1 103 ? -1.868 -2.108 -3.453 1.00 92.69 103 VAL A CA 1
ATOM 809 C C . VAL A 1 103 ? -1.841 -2.719 -2.059 1.00 92.69 103 VAL A C 1
ATOM 811 O O . VAL A 1 103 ? -2.706 -3.517 -1.707 1.00 92.69 103 VAL A O 1
ATOM 814 N N . PHE A 1 104 ? -0.873 -2.282 -1.260 1.00 93.31 104 PHE A N 1
ATOM 815 C CA . PHE A 1 104 ? -0.588 -2.739 0.094 1.00 93.31 104 PHE A CA 1
ATOM 816 C C . PHE A 1 104 ? -0.612 -1.548 1.059 1.00 93.31 104 PHE A C 1
ATOM 818 O O . PHE A 1 104 ? 0.440 -1.041 1.463 1.00 93.31 104 PHE A O 1
ATOM 825 N N . PRO A 1 105 ? -1.804 -1.015 1.371 1.00 89.88 105 PRO A N 1
ATOM 826 C CA . PRO A 1 105 ? -1.934 0.104 2.288 1.00 89.88 105 PRO A CA 1
ATOM 827 C C . PRO A 1 105 ? -1.837 -0.359 3.742 1.00 89.88 105 PRO A C 1
ATOM 829 O O . PRO A 1 105 ? -2.667 -1.138 4.218 1.00 89.88 105 PRO A O 1
ATOM 832 N N . ARG A 1 106 ? -0.853 0.163 4.473 1.00 88.06 106 ARG A N 1
ATOM 833 C CA . ARG A 1 106 ? -0.726 -0.093 5.903 1.00 88.06 106 ARG A CA 1
ATOM 834 C C . ARG A 1 106 ? -1.923 0.463 6.647 1.00 88.06 106 ARG A C 1
ATOM 836 O O . ARG A 1 106 ? -2.378 1.552 6.315 1.00 88.06 106 ARG A O 1
ATOM 843 N N . ASP A 1 107 ? -2.418 -0.256 7.642 1.00 79.06 107 ASP A N 1
ATOM 844 C CA . ASP A 1 107 ? -3.485 0.136 8.557 1.00 79.06 107 ASP A CA 1
ATOM 845 C C . ASP A 1 107 ? -4.832 0.463 7.883 1.00 79.06 107 ASP A C 1
ATOM 847 O O . ASP A 1 107 ? -5.779 0.881 8.554 1.00 79.06 107 ASP A O 1
ATOM 851 N N . TYR A 1 108 ? -4.947 0.249 6.570 1.00 79.88 108 TYR A N 1
ATOM 852 C CA . TYR A 1 108 ? -6.207 0.324 5.847 1.00 79.88 108 TYR A CA 1
ATOM 853 C C . TYR A 1 108 ? -7.036 -0.921 6.137 1.00 79.88 108 TYR A C 1
ATOM 855 O O . TYR A 1 108 ? -6.514 -1.984 6.440 1.00 79.88 108 TYR A O 1
ATOM 863 N N . THR A 1 109 ? -8.350 -0.809 6.056 1.00 65.56 109 THR A N 1
ATOM 864 C CA . THR A 1 109 ? -9.244 -1.901 6.466 1.00 65.56 109 THR A CA 1
ATOM 865 C C . THR A 1 109 ? -10.482 -2.013 5.597 1.00 65.56 109 THR A C 1
ATOM 867 O O . THR A 1 109 ? -11.483 -2.593 6.000 1.00 65.56 109 THR A O 1
ATOM 870 N N . GLY A 1 110 ? -10.381 -1.518 4.362 1.00 59.28 110 GLY A N 1
ATOM 871 C CA . GLY A 1 110 ? -11.482 -1.569 3.415 1.00 59.28 110 GLY A CA 1
ATOM 872 C C . GLY A 1 110 ? -12.508 -0.468 3.665 1.00 59.28 110 GLY A C 1
ATOM 873 O O . GLY A 1 110 ? -12.815 -0.094 4.792 1.00 59.28 110 GLY A O 1
ATOM 874 N N . LEU A 1 111 ? -13.033 0.098 2.582 1.00 53.38 111 LEU A N 1
ATOM 875 C CA . LEU A 1 111 ? -14.189 1.004 2.611 1.00 53.38 111 LEU A CA 1
ATOM 876 C C . LEU A 1 111 ? -15.309 0.458 1.722 1.00 53.38 111 LEU A C 1
ATOM 878 O O . LEU A 1 111 ? -16.218 1.201 1.333 1.00 53.38 111 LEU A O 1
ATOM 882 N N . THR A 1 112 ? -15.277 -0.835 1.384 1.00 43.44 112 THR A N 1
ATOM 883 C CA . THR A 1 112 ? -16.383 -1.515 0.693 1.00 43.44 112 THR A CA 1
ATOM 884 C C . THR A 1 112 ? -17.695 -1.479 1.464 1.00 43.44 112 THR A C 1
ATOM 886 O O . THR A 1 112 ? -18.727 -1.866 0.921 1.00 43.44 112 THR A O 1
ATOM 889 N N . ARG A 1 113 ? -17.710 -0.910 2.666 1.00 43.44 113 ARG A N 1
ATOM 890 C CA . ARG A 1 113 ? -18.922 -0.688 3.421 1.00 43.44 113 ARG A CA 1
ATOM 891 C C . ARG A 1 113 ? -19.112 0.805 3.635 1.00 43.44 113 ARG A C 1
ATOM 893 O O . ARG A 1 113 ? -18.559 1.414 4.540 1.00 43.44 113 ARG A O 1
ATOM 900 N N . ASP A 1 114 ? -19.927 1.406 2.770 1.00 42.88 114 ASP A N 1
ATOM 901 C CA . ASP A 1 114 ? -20.501 2.741 3.012 1.00 42.88 114 ASP A CA 1
ATOM 902 C C . ASP A 1 114 ? -21.430 2.753 4.254 1.00 42.88 114 ASP A C 1
ATOM 904 O O . ASP A 1 114 ? -21.929 3.807 4.642 1.00 42.88 114 ASP A O 1
ATOM 908 N N . ASN A 1 115 ? -21.614 1.590 4.896 1.00 52.56 115 ASN A N 1
ATOM 909 C CA . ASN A 1 115 ? -22.285 1.368 6.168 1.00 52.56 115 ASN A CA 1
ATOM 910 C C . ASN A 1 115 ? -21.326 0.695 7.162 1.00 52.56 115 ASN A C 1
ATOM 912 O O . ASN A 1 115 ? -20.437 -0.050 6.776 1.00 52.56 115 ASN A O 1
ATOM 916 N N . LEU A 1 116 ? -21.528 0.896 8.459 1.00 61.19 116 LEU A N 1
ATOM 917 C CA . LEU A 1 116 ? -20.870 0.067 9.468 1.00 61.19 116 LEU A CA 1
ATOM 918 C C . LEU A 1 116 ? -21.585 -1.294 9.449 1.00 61.19 116 LEU A C 1
ATOM 920 O O . LEU A 1 116 ? -22.697 -1.382 9.956 1.00 61.19 116 LEU A O 1
ATOM 924 N N . GLU A 1 117 ? -21.013 -2.336 8.838 1.00 62.00 117 GLU A N 1
ATOM 925 C CA . GLU A 1 117 ? -21.664 -3.664 8.780 1.00 62.00 117 GLU A CA 1
ATOM 926 C C . GLU A 1 117 ? -21.097 -4.632 9.823 1.00 62.00 117 GLU A C 1
ATOM 928 O O . GLU A 1 117 ? -21.762 -5.590 10.220 1.00 62.00 117 GLU A O 1
ATOM 933 N N . THR A 1 118 ? -19.868 -4.392 10.284 1.00 63.00 118 THR A N 1
ATOM 934 C CA . THR A 1 118 ? -19.177 -5.222 11.273 1.00 63.00 118 THR A CA 1
ATOM 935 C C . THR A 1 118 ? -18.482 -4.403 12.352 1.00 63.00 118 THR A C 1
ATOM 937 O O . THR A 1 118 ? -18.290 -3.191 12.253 1.00 63.00 118 THR A O 1
ATOM 940 N N . ARG A 1 119 ? -18.098 -5.099 13.424 1.00 69.12 119 ARG A N 1
ATOM 941 C CA . ARG A 1 119 ? -17.383 -4.518 14.562 1.00 69.12 119 ARG A CA 1
ATOM 942 C C . ARG A 1 119 ? -16.021 -3.960 14.153 1.00 69.12 119 ARG A C 1
ATOM 944 O O . ARG A 1 119 ? -15.654 -2.884 14.615 1.00 69.12 119 ARG A O 1
ATOM 951 N N . GLU A 1 120 ? -15.321 -4.651 13.263 1.00 62.91 120 GLU A N 1
ATOM 952 C CA . GLU A 1 120 ? -14.039 -4.235 12.701 1.00 62.91 120 GLU A CA 1
ATOM 953 C C . GLU A 1 120 ? -14.147 -2.886 11.972 1.00 62.91 120 GLU A C 1
ATOM 955 O O . GLU A 1 120 ? -13.310 -2.017 12.203 1.00 62.91 120 GLU A O 1
ATOM 960 N N . ASP A 1 121 ? -15.223 -2.636 11.216 1.00 62.81 121 ASP A N 1
ATOM 961 C CA . ASP A 1 121 ? -15.428 -1.348 10.528 1.00 62.81 121 ASP A CA 1
ATOM 962 C C . ASP A 1 121 ? -15.499 -0.174 11.530 1.00 62.81 121 ASP A C 1
ATOM 964 O O . ASP A 1 121 ? -14.925 0.898 11.318 1.00 62.81 121 ASP A O 1
ATOM 968 N N . ALA A 1 122 ? -16.167 -0.387 12.672 1.00 69.38 122 ALA A N 1
ATOM 969 C CA . ALA A 1 122 ? -16.285 0.613 13.734 1.00 69.38 122 ALA A CA 1
ATOM 970 C C . ALA A 1 122 ? -14.958 0.851 14.471 1.00 69.38 122 ALA A C 1
ATOM 972 O O . ALA A 1 122 ? -14.634 1.983 14.827 1.00 69.38 122 ALA A O 1
ATOM 973 N N . ILE A 1 123 ? -14.167 -0.199 14.685 1.00 69.62 123 ILE A N 1
ATOM 974 C CA . ILE A 1 123 ? -12.837 -0.103 15.300 1.00 69.62 123 ILE A CA 1
ATOM 975 C C . ILE A 1 123 ? -11.898 0.743 14.430 1.00 69.62 123 ILE A C 1
ATOM 977 O O . ILE A 1 123 ? -11.111 1.542 14.935 1.00 69.62 123 ILE A O 1
ATOM 981 N N . GLN A 1 124 ? -12.006 0.618 13.114 1.00 64.69 124 GLN A N 1
ATOM 982 C CA . GLN A 1 124 ? -11.077 1.247 12.183 1.00 64.69 124 GLN A CA 1
ATOM 983 C C . GLN A 1 124 ? -11.415 2.699 11.890 1.00 64.69 124 GLN A C 1
ATOM 985 O O . GLN A 1 124 ? -10.530 3.557 11.909 1.00 64.69 124 GLN A O 1
ATOM 990 N N . ALA A 1 125 ? -12.703 3.009 11.738 1.00 67.75 125 ALA A N 1
ATOM 991 C CA . ALA A 1 125 ? -13.154 4.392 11.723 1.00 67.75 125 ALA A CA 1
ATOM 992 C C . ALA A 1 125 ? -12.724 5.125 13.009 1.00 67.75 125 ALA A C 1
ATOM 994 O O . ALA A 1 125 ? -12.329 6.290 12.959 1.00 67.75 125 ALA A O 1
ATOM 995 N N . ALA A 1 126 ? -12.713 4.434 14.153 1.00 71.94 126 ALA A N 1
ATOM 996 C CA . ALA A 1 126 ? -12.257 5.010 15.410 1.00 71.94 126 ALA A CA 1
ATOM 997 C C . ALA A 1 126 ? -10.753 5.287 15.434 1.00 71.94 126 ALA A C 1
ATOM 999 O O . ALA A 1 126 ? -10.330 6.350 15.885 1.00 71.94 126 ALA A O 1
ATOM 1000 N N . LEU A 1 127 ? -9.950 4.354 14.922 1.00 69.94 127 LEU A N 1
ATOM 1001 C CA . LEU A 1 127 ? -8.505 4.521 14.790 1.00 69.94 127 LEU A CA 1
ATOM 1002 C C . LEU A 1 127 ? -8.170 5.689 13.857 1.00 69.94 127 LEU A C 1
ATOM 1004 O O . LEU A 1 127 ? -7.390 6.561 14.233 1.00 69.94 127 LEU A O 1
ATOM 1008 N N . SER A 1 128 ? -8.841 5.783 12.706 1.00 66.19 128 SER A N 1
ATOM 1009 C CA . SER A 1 128 ? -8.696 6.920 11.793 1.00 66.19 128 SER A CA 1
ATOM 1010 C C . SER A 1 128 ? -9.010 8.252 12.485 1.00 66.19 128 SER A C 1
ATOM 1012 O O . SER A 1 128 ? -8.197 9.172 12.433 1.00 66.19 128 SER A O 1
ATOM 1014 N N . ILE A 1 129 ? -10.130 8.355 13.213 1.00 70.88 129 ILE A N 1
ATOM 1015 C CA . ILE A 1 129 ? -10.499 9.571 13.960 1.00 70.88 129 ILE A CA 1
ATOM 1016 C C . ILE A 1 129 ? -9.457 9.918 15.033 1.00 70.88 129 ILE A C 1
ATOM 1018 O O . ILE A 1 129 ? -9.109 11.088 15.200 1.00 70.88 129 ILE A O 1
ATOM 1022 N N . TYR A 1 130 ? -8.975 8.923 15.781 1.00 71.06 130 TYR A N 1
ATOM 1023 C CA . TYR A 1 130 ? -8.050 9.134 16.893 1.00 71.06 130 TYR A CA 1
ATOM 1024 C C . TYR A 1 130 ? -6.682 9.658 16.426 1.00 71.06 130 TYR A C 1
ATOM 1026 O O . TYR A 1 130 ? -6.134 10.576 17.044 1.00 71.06 130 TYR A O 1
ATOM 1034 N N . TYR A 1 131 ? -6.161 9.121 15.320 1.00 66.44 131 TYR A N 1
ATOM 1035 C CA . TYR A 1 131 ? -4.842 9.475 14.784 1.00 66.44 131 TYR A CA 1
ATOM 1036 C C . TYR A 1 131 ? -4.864 10.565 13.707 1.00 66.44 131 TYR A C 1
ATOM 1038 O O . TYR A 1 131 ? -3.806 11.041 13.319 1.00 66.44 131 TYR A O 1
ATOM 1046 N N . THR A 1 132 ? -6.036 11.011 13.244 1.00 66.88 132 THR A N 1
ATOM 1047 C CA . THR A 1 132 ? -6.117 12.178 12.351 1.00 66.88 132 THR A CA 1
ATOM 1048 C C . THR A 1 132 ? -5.574 13.413 13.070 1.00 66.88 132 THR A C 1
ATOM 1050 O O . THR A 1 132 ? -6.158 13.847 14.067 1.00 66.88 132 THR A O 1
ATOM 1053 N N . ASP A 1 133 ? -4.497 14.001 12.554 1.00 60.41 133 ASP A N 1
ATOM 1054 C CA . ASP A 1 133 ? -4.045 15.330 12.963 1.00 60.41 133 ASP A CA 1
ATOM 1055 C C . ASP A 1 133 ? -4.971 16.378 12.346 1.00 60.41 133 ASP A C 1
ATOM 1057 O O . ASP A 1 133 ? -5.124 16.496 11.127 1.00 60.41 133 ASP A O 1
ATOM 1061 N N . PHE A 1 134 ? -5.651 17.144 13.197 1.00 59.94 134 PHE A N 1
ATOM 1062 C CA . PHE A 1 134 ? -6.423 18.282 12.718 1.00 59.94 134 PHE A CA 1
ATOM 1063 C C . PHE A 1 134 ? -5.490 19.486 12.585 1.00 59.94 134 PHE A C 1
ATOM 1065 O O . PHE A 1 134 ? -5.489 20.350 13.457 1.00 59.94 134 PHE A O 1
ATOM 1072 N N . ASP A 1 135 ? -4.782 19.585 11.454 1.00 52.88 135 ASP A N 1
ATOM 1073 C CA . ASP A 1 135 ? -3.820 20.659 11.107 1.00 52.88 135 ASP A CA 1
ATOM 1074 C C . ASP A 1 135 ? -4.338 22.102 11.305 1.00 52.88 135 ASP A C 1
ATOM 1076 O O . ASP A 1 135 ? -3.580 23.068 11.290 1.00 52.88 135 ASP A O 1
ATOM 1080 N N . ASN A 1 136 ? -5.647 22.276 11.500 1.00 56.25 136 ASN A N 1
ATOM 1081 C CA . ASN A 1 136 ? -6.312 23.562 11.704 1.00 56.25 136 ASN A CA 1
ATOM 1082 C C . ASN A 1 136 ? -6.664 23.867 13.175 1.00 56.25 136 ASN A C 1
ATOM 1084 O O . ASN A 1 136 ? -7.438 24.795 13.432 1.00 56.25 136 ASN A O 1
ATOM 1088 N N . ILE A 1 137 ? -6.173 23.086 14.144 1.00 61.50 137 ILE A N 1
ATOM 1089 C CA . ILE A 1 137 ? -6.454 23.277 15.573 1.00 61.50 137 ILE A CA 1
ATOM 1090 C C . ILE A 1 137 ? -5.141 23.376 16.357 1.00 61.50 137 ILE A C 1
ATOM 1092 O O . ILE A 1 137 ? -4.535 22.379 16.714 1.00 61.50 137 ILE A O 1
ATOM 1096 N N . ASP A 1 138 ? -4.752 24.606 16.692 1.00 62.47 138 ASP A N 1
ATOM 1097 C CA . ASP A 1 138 ? -3.525 24.919 17.453 1.00 62.47 138 ASP A CA 1
ATOM 1098 C C . ASP A 1 138 ? -3.621 24.531 18.951 1.00 62.47 138 ASP A C 1
ATOM 1100 O O . ASP A 1 138 ? -2.639 24.514 19.691 1.00 62.47 138 ASP A O 1
ATOM 1104 N N . ASP A 1 139 ? -4.837 24.238 19.421 1.00 77.06 139 ASP A N 1
ATOM 1105 C CA . ASP A 1 139 ? -5.157 23.926 20.814 1.00 77.06 139 ASP A CA 1
ATOM 1106 C C . ASP A 1 139 ? -5.435 22.425 20.979 1.00 77.06 139 ASP A C 1
ATOM 1108 O O . ASP A 1 139 ? -6.502 21.927 20.599 1.00 77.06 139 ASP A O 1
ATOM 1112 N N . LYS A 1 140 ? -4.480 21.714 21.591 1.00 69.56 140 LYS A N 1
ATOM 1113 C CA . LYS A 1 140 ? -4.559 20.266 21.837 1.00 69.56 140 LYS A CA 1
ATOM 1114 C C . LYS A 1 140 ? -5.825 19.854 22.592 1.00 69.56 140 LYS A C 1
ATOM 1116 O O . LYS A 1 140 ? -6.360 18.780 22.322 1.00 69.56 140 LYS A O 1
ATOM 1121 N N . ASP A 1 141 ? -6.355 20.691 23.484 1.00 73.19 141 ASP A N 1
ATOM 1122 C CA . ASP A 1 141 ? -7.576 20.359 24.226 1.00 73.19 141 ASP A CA 1
ATOM 1123 C C . ASP A 1 141 ? -8.809 20.385 23.310 1.00 73.19 141 ASP A C 1
ATOM 1125 O O . ASP A 1 141 ? -9.703 19.539 23.416 1.00 73.19 141 ASP A O 1
ATOM 1129 N N . ARG A 1 142 ? -8.849 21.317 22.350 1.00 73.69 142 ARG A N 1
ATOM 1130 C CA . ARG A 1 142 ? -9.920 21.394 21.340 1.00 73.69 142 ARG A CA 1
ATOM 1131 C C . ARG A 1 142 ? -9.840 20.268 20.323 1.00 73.69 142 ARG A C 1
ATOM 1133 O O . ARG A 1 142 ? -10.879 19.799 19.857 1.00 73.69 142 ARG A O 1
ATOM 1140 N N . GLU A 1 143 ? -8.631 19.845 19.982 1.00 73.38 143 GLU A N 1
ATOM 1141 C CA . GLU A 1 143 ? -8.411 18.706 19.103 1.00 73.38 143 GLU A CA 1
ATOM 1142 C C . GLU A 1 143 ? -8.934 17.414 19.748 1.00 73.38 143 GLU A C 1
ATOM 1144 O O . GLU A 1 143 ? -9.732 16.694 19.146 1.00 73.38 143 GLU A O 1
ATOM 1149 N N . GLN A 1 144 ? -8.579 17.175 21.013 1.00 73.75 144 GLN A N 1
ATOM 1150 C CA . GLN A 1 144 ? -9.054 16.029 21.790 1.00 73.75 144 GLN A CA 1
ATOM 1151 C C . GLN A 1 144 ? -10.580 16.029 21.960 1.00 73.75 144 GLN A C 1
ATOM 1153 O O . GLN A 1 144 ? -11.223 14.989 21.819 1.00 73.75 144 GLN A O 1
ATOM 1158 N N . GLU A 1 145 ? -11.188 17.190 22.212 1.00 79.50 145 GLU A N 1
ATOM 1159 C CA . GLU A 1 145 ? -12.647 17.329 22.288 1.00 79.50 145 GLU A CA 1
ATOM 1160 C C . GLU A 1 145 ? -13.326 16.997 20.948 1.00 79.50 145 GLU A C 1
ATOM 1162 O O . GLU A 1 145 ? -14.373 16.346 20.919 1.00 79.50 145 GLU A O 1
ATOM 1167 N N . LYS A 1 146 ? -12.725 17.394 19.821 1.00 75.31 146 LYS A N 1
ATOM 1168 C CA . LYS A 1 146 ? -13.235 17.051 18.490 1.00 75.31 146 LYS A CA 1
ATOM 1169 C C . LYS A 1 146 ? -13.120 15.551 18.217 1.00 75.31 146 LYS A C 1
ATOM 1171 O O . LYS A 1 146 ? -14.115 14.949 17.819 1.00 75.31 146 LYS A O 1
ATOM 1176 N N . LYS A 1 147 ? -11.966 14.939 18.511 1.00 75.12 147 LYS A N 1
ATOM 1177 C CA . LYS A 1 147 ? -11.756 13.484 18.402 1.00 75.12 147 LYS A CA 1
ATOM 1178 C C . LYS A 1 147 ? -12.805 12.717 19.207 1.00 75.12 147 LYS A C 1
ATOM 1180 O O . LYS A 1 147 ? -13.471 11.841 18.666 1.00 75.12 147 LYS A O 1
ATOM 1185 N N . LYS A 1 148 ? -13.055 13.112 20.460 1.00 79.25 148 LYS A N 1
ATOM 1186 C CA . LYS A 1 148 ? -14.103 12.504 21.301 1.00 79.25 148 LYS A CA 1
ATOM 1187 C C . LYS A 1 148 ? -15.503 12.608 20.698 1.00 79.25 148 LYS A C 1
ATOM 1189 O O . LYS A 1 148 ? -16.262 11.645 20.761 1.00 79.25 148 LYS A O 1
ATOM 1194 N N . ARG A 1 149 ? -15.862 13.750 20.104 1.00 79.12 149 ARG A N 1
ATOM 1195 C CA . ARG A 1 149 ? -17.180 13.935 19.467 1.00 79.12 149 ARG A CA 1
ATOM 1196 C C . ARG A 1 149 ? -17.363 13.074 18.226 1.00 79.12 149 ARG A C 1
ATOM 1198 O O . ARG A 1 149 ? -18.439 12.506 18.044 1.00 79.12 149 ARG A O 1
ATOM 1205 N N . GLU A 1 150 ? -16.335 12.983 17.394 1.00 73.88 150 GLU A N 1
ATOM 1206 C CA . GLU A 1 150 ? -16.338 12.126 16.207 1.00 73.88 150 GLU A CA 1
ATOM 1207 C C . GLU A 1 150 ? -16.440 10.645 16.620 1.00 73.88 150 GLU A C 1
ATOM 1209 O O . GLU A 1 150 ? -17.302 9.928 16.117 1.00 73.88 150 GLU A O 1
ATOM 1214 N N . LEU A 1 151 ? -15.678 10.208 17.635 1.00 75.75 151 LEU A N 1
ATOM 1215 C CA . LEU A 1 151 ? -15.769 8.850 18.193 1.00 75.75 151 LEU A CA 1
ATOM 1216 C C . LEU A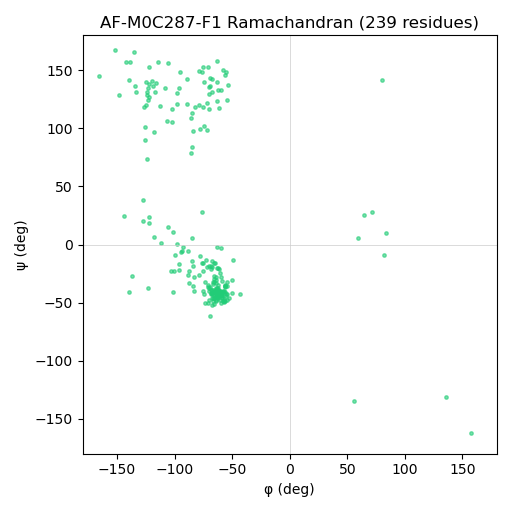 1 151 ? -17.155 8.540 18.783 1.00 75.75 151 LEU A C 1
ATOM 1218 O O . LEU A 1 151 ? -17.714 7.475 18.529 1.00 75.75 151 LEU A O 1
ATOM 1222 N N . ALA A 1 152 ? -17.751 9.467 19.536 1.00 79.38 152 ALA A N 1
ATOM 1223 C CA . ALA A 1 152 ? -19.101 9.291 20.077 1.00 79.38 152 ALA A CA 1
ATOM 1224 C C . ALA A 1 152 ? -20.166 9.207 18.966 1.00 79.38 152 ALA A C 1
ATOM 1226 O O . ALA A 1 152 ? -21.119 8.422 19.054 1.00 79.38 152 ALA A O 1
ATOM 1227 N N . SER A 1 153 ? -19.991 9.993 17.901 1.00 75.88 153 SER A N 1
ATOM 1228 C CA . SER A 1 153 ? -20.859 9.957 16.720 1.00 75.88 153 SER A CA 1
ATOM 1229 C C . SER A 1 153 ? -20.736 8.620 15.987 1.00 75.88 153 SER A C 1
ATOM 1231 O O . SER A 1 153 ? -21.753 8.030 15.620 1.00 75.88 153 SER A O 1
ATOM 1233 N N . LEU A 1 154 ? -19.515 8.095 15.866 1.00 75.12 154 LEU A N 1
ATOM 1234 C CA . LEU A 1 154 ? -19.236 6.783 15.295 1.00 75.12 154 LEU A CA 1
ATOM 1235 C C . LEU A 1 154 ? -19.869 5.641 16.101 1.00 75.12 154 LEU A C 1
ATOM 1237 O O . LEU A 1 154 ? -20.525 4.784 15.517 1.00 75.12 154 LEU A O 1
ATOM 1241 N N . ILE A 1 155 ? -19.744 5.643 17.432 1.00 80.00 155 ILE A N 1
ATOM 1242 C CA . ILE A 1 155 ? -20.383 4.634 18.299 1.00 80.00 155 ILE A CA 1
ATOM 1243 C C . ILE A 1 155 ? -21.903 4.651 18.107 1.00 80.00 155 ILE A C 1
ATOM 1245 O O . ILE A 1 155 ? -22.535 3.603 17.979 1.00 80.00 155 ILE A O 1
ATOM 1249 N N . THR A 1 156 ? -22.495 5.845 18.042 1.00 79.31 156 THR A N 1
ATOM 1250 C CA . THR A 1 156 ? -23.938 6.004 17.817 1.00 79.31 156 THR A CA 1
ATOM 1251 C C . THR A 1 156 ? -24.356 5.448 16.453 1.00 79.31 156 THR A C 1
ATOM 1253 O O . THR A 1 156 ? -25.402 4.807 16.344 1.00 79.31 156 THR A O 1
ATOM 1256 N N . ALA A 1 157 ? -23.551 5.675 15.412 1.00 71.62 157 ALA A N 1
ATOM 1257 C CA . ALA A 1 157 ? -23.790 5.122 14.084 1.00 71.62 157 ALA A CA 1
ATOM 1258 C C . ALA A 1 157 ? -23.662 3.588 14.079 1.00 71.62 157 ALA A C 1
ATOM 1260 O O . ALA A 1 157 ? -24.569 2.913 13.604 1.00 71.62 157 ALA A O 1
ATOM 1261 N N . ALA A 1 158 ? -22.613 3.035 14.695 1.00 74.56 158 ALA A N 1
ATOM 1262 C CA . ALA A 1 158 ? -22.385 1.591 14.788 1.00 74.56 158 ALA A CA 1
ATOM 1263 C C . ALA A 1 158 ? -23.552 0.879 15.490 1.00 74.56 158 ALA A C 1
ATOM 1265 O O . ALA A 1 158 ? -24.084 -0.113 14.994 1.00 74.56 158 ALA A O 1
ATOM 1266 N N . GLN A 1 159 ? -24.023 1.437 16.608 1.00 80.19 159 GLN A N 1
ATOM 1267 C CA . GLN A 1 159 ? -25.157 0.889 17.351 1.00 80.19 159 GLN A CA 1
ATOM 1268 C C . GLN A 1 159 ? -26.469 0.927 16.554 1.00 80.19 159 GLN A C 1
ATOM 1270 O O . GLN A 1 159 ? -27.294 0.026 16.707 1.00 80.19 159 GLN A O 1
ATOM 1275 N N . ARG A 1 160 ? -26.676 1.935 15.690 1.00 78.31 160 ARG A N 1
ATOM 1276 C CA . ARG A 1 160 ? -27.853 1.995 14.799 1.00 78.31 160 ARG A CA 1
ATOM 1277 C C . ARG A 1 160 ? -27.844 0.894 13.745 1.00 78.31 160 ARG A C 1
ATOM 1279 O O . ARG A 1 160 ? -28.917 0.400 13.412 1.00 78.31 160 ARG A O 1
ATOM 1286 N N . GLU A 1 161 ? -26.663 0.485 13.298 1.00 75.06 161 GLU A N 1
ATOM 1287 C CA . GLU A 1 161 ? -26.472 -0.639 12.375 1.00 75.06 161 GLU A CA 1
ATOM 1288 C C . GLU A 1 161 ? -26.412 -2.003 13.097 1.00 75.06 161 GLU A C 1
ATOM 1290 O O . GLU A 1 161 ? -26.194 -3.041 12.480 1.00 75.06 161 GLU A O 1
ATOM 1295 N N . GLY A 1 162 ? -26.649 -2.037 14.417 1.00 77.25 162 GLY A N 1
ATOM 1296 C CA . GLY A 1 162 ? -26.686 -3.273 15.206 1.00 77.25 162 GLY A CA 1
ATOM 1297 C C . GLY A 1 162 ? -25.318 -3.779 15.674 1.00 77.25 162 GLY A C 1
ATOM 1298 O O . GLY A 1 162 ? -25.229 -4.876 16.226 1.00 77.25 162 GLY A O 1
ATOM 1299 N N . ILE A 1 163 ? -24.258 -2.985 15.511 1.00 80.00 163 ILE A N 1
ATOM 1300 C CA . ILE A 1 163 ? -22.915 -3.305 15.998 1.00 80.00 163 ILE A CA 1
ATOM 1301 C C . ILE A 1 163 ? -22.801 -2.873 17.459 1.00 80.00 163 ILE A C 1
ATOM 1303 O O . ILE A 1 163 ? -22.819 -1.686 17.792 1.00 80.00 163 ILE A O 1
ATOM 1307 N N . ASN A 1 164 ? -22.664 -3.852 18.353 1.00 80.56 164 ASN A N 1
ATOM 1308 C CA . ASN A 1 164 ? -22.484 -3.586 19.774 1.00 80.56 164 ASN A CA 1
ATOM 1309 C C . ASN A 1 164 ? -21.004 -3.315 20.081 1.00 80.56 164 ASN A C 1
ATOM 1311 O O . ASN A 1 164 ? -20.209 -4.246 20.220 1.00 80.56 164 ASN A O 1
ATOM 1315 N N . ILE A 1 165 ? -20.646 -2.034 20.162 1.00 79.00 165 ILE A N 1
ATOM 1316 C CA . ILE A 1 165 ? -19.318 -1.566 20.558 1.00 79.00 165 ILE A CA 1
ATOM 1317 C C . ILE A 1 165 ? -19.447 -0.421 21.565 1.00 79.00 165 ILE A C 1
ATOM 1319 O O . ILE A 1 165 ? -20.299 0.463 21.428 1.00 79.00 165 ILE A O 1
ATOM 1323 N N . THR A 1 166 ? -18.626 -0.460 22.609 1.00 82.50 166 THR A N 1
ATOM 1324 C CA . THR A 1 166 ? -18.587 0.555 23.666 1.00 82.50 166 THR A CA 1
ATOM 1325 C C . THR A 1 166 ? -17.361 1.453 23.536 1.00 82.50 166 THR A C 1
ATOM 1327 O O . THR A 1 166 ? -16.328 1.053 23.007 1.00 82.50 166 THR A O 1
ATOM 1330 N N . GLU A 1 167 ? -17.444 2.665 24.089 1.00 77.94 167 GLU A N 1
ATOM 1331 C CA . GLU A 1 167 ? -16.311 3.604 24.146 1.00 77.94 167 GLU A CA 1
ATOM 1332 C C . GLU A 1 167 ? -15.088 2.997 24.848 1.00 77.94 167 GLU A C 1
ATOM 1334 O O . GLU A 1 167 ? -13.948 3.225 24.442 1.00 77.94 167 GLU A O 1
ATOM 1339 N N . ARG A 1 168 ? -15.322 2.176 25.880 1.00 77.38 168 ARG A N 1
ATOM 1340 C CA . ARG A 1 168 ? -14.261 1.489 26.617 1.00 77.38 168 ARG A CA 1
ATOM 1341 C C . ARG A 1 168 ? -13.553 0.452 25.753 1.00 77.38 168 ARG A C 1
ATOM 1343 O O . ARG A 1 168 ? -12.333 0.474 25.706 1.00 77.38 168 ARG A O 1
ATOM 1350 N N . GLU A 1 169 ? -14.298 -0.403 25.054 1.00 74.62 169 GLU A N 1
ATOM 1351 C CA . GLU A 1 169 ? -13.710 -1.390 24.138 1.00 74.62 169 GLU A CA 1
ATOM 1352 C C . GLU A 1 169 ? -12.905 -0.710 23.030 1.00 74.62 169 GLU A C 1
ATOM 1354 O O . GLU A 1 169 ? -11.787 -1.119 22.746 1.00 74.62 169 GLU A O 1
ATOM 1359 N N . LEU A 1 170 ? -13.435 0.372 22.458 1.00 74.00 170 LEU A N 1
ATOM 1360 C CA . LEU A 1 170 ? -12.745 1.171 21.448 1.00 74.00 170 LEU A CA 1
ATOM 1361 C C . LEU A 1 170 ? -11.418 1.732 21.986 1.00 74.00 170 LEU A C 1
ATOM 1363 O O . LEU A 1 170 ? -10.380 1.639 21.340 1.00 74.00 170 LEU A O 1
ATOM 1367 N N . THR A 1 171 ? -11.452 2.284 23.201 1.00 75.31 171 THR A N 1
ATOM 1368 C CA . THR A 1 171 ? -10.274 2.840 23.880 1.00 75.31 171 THR A CA 1
ATOM 1369 C C . THR A 1 171 ? -9.246 1.759 24.202 1.00 75.31 171 THR A C 1
ATOM 1371 O O . THR A 1 171 ? -8.047 1.997 24.074 1.00 75.31 171 THR A O 1
ATOM 1374 N N . ASP A 1 172 ? -9.702 0.585 24.634 1.00 76.69 172 ASP A N 1
ATOM 1375 C CA . ASP A 1 172 ? -8.835 -0.541 24.965 1.00 76.69 172 ASP A CA 1
ATOM 1376 C C . ASP A 1 172 ? -8.153 -1.081 23.697 1.00 76.69 172 ASP A C 1
ATOM 1378 O O . ASP A 1 172 ? -6.949 -1.303 23.728 1.00 76.69 172 ASP A O 1
ATOM 1382 N N . ILE A 1 173 ? -8.854 -1.147 22.559 1.00 71.94 173 ILE A N 1
ATOM 1383 C CA . ILE A 1 173 ? -8.277 -1.544 21.263 1.00 71.94 173 ILE A CA 1
ATOM 1384 C C . ILE A 1 173 ? -7.260 -0.519 20.750 1.00 71.94 173 ILE A C 1
ATOM 1386 O O . ILE A 1 173 ? -6.185 -0.892 20.286 1.00 71.94 173 ILE A O 1
ATOM 1390 N N . ILE A 1 174 ? -7.555 0.781 20.862 1.00 69.94 174 ILE A N 1
ATOM 1391 C CA . ILE A 1 174 ? -6.597 1.841 20.504 1.00 69.94 174 ILE A CA 1
ATOM 1392 C C . ILE A 1 174 ? -5.321 1.710 21.354 1.00 69.94 174 ILE A C 1
ATOM 1394 O O . ILE A 1 174 ? -4.208 1.802 20.831 1.00 69.94 174 ILE A O 1
ATOM 1398 N N . LYS A 1 175 ? -5.466 1.450 22.660 1.00 71.19 175 LYS A N 1
ATOM 1399 C CA . LYS A 1 175 ? -4.336 1.238 23.578 1.00 71.19 175 LYS A CA 1
ATOM 1400 C C . LYS A 1 175 ? -3.565 -0.042 23.288 1.00 71.19 175 LYS A C 1
ATOM 1402 O O . LYS A 1 175 ? -2.342 -0.013 23.334 1.00 71.19 175 LYS A O 1
ATOM 1407 N N . GLU A 1 176 ? -4.257 -1.142 23.015 1.00 69.19 176 GLU A N 1
ATOM 1408 C CA . GLU A 1 176 ? -3.648 -2.429 22.683 1.00 69.19 176 GLU A CA 1
ATOM 1409 C C . GLU A 1 176 ? -2.848 -2.321 21.387 1.00 69.19 176 GLU A C 1
ATOM 1411 O O . GLU A 1 176 ? -1.678 -2.691 21.369 1.00 69.19 176 GLU A O 1
ATOM 1416 N N . ARG A 1 177 ? -3.407 -1.676 20.355 1.00 66.00 177 ARG A N 1
ATOM 1417 C CA . ARG A 1 177 ? -2.680 -1.373 19.119 1.00 66.00 177 ARG A CA 1
ATOM 1418 C C . ARG A 1 177 ? -1.419 -0.554 19.387 1.00 66.00 177 ARG A C 1
ATOM 1420 O O . ARG A 1 177 ? -0.344 -0.959 18.957 1.00 66.00 177 ARG A O 1
ATOM 1427 N N . THR A 1 178 ? -1.543 0.529 20.162 1.00 62.12 178 THR A N 1
ATOM 1428 C CA . THR A 1 178 ? -0.405 1.378 20.575 1.00 62.12 178 THR A CA 1
ATOM 1429 C C . THR A 1 178 ? 0.660 0.587 21.346 1.00 62.12 178 THR A C 1
ATOM 1431 O O . THR A 1 178 ? 1.834 0.924 21.295 1.00 62.12 178 THR A O 1
ATOM 1434 N N . ALA A 1 179 ? 0.265 -0.450 22.088 1.00 62.50 179 ALA A N 1
ATOM 1435 C CA . ALA A 1 179 ? 1.191 -1.297 22.835 1.00 62.50 179 ALA A CA 1
ATOM 1436 C C . ALA A 1 179 ? 1.827 -2.407 21.977 1.00 62.50 179 ALA A C 1
ATOM 1438 O O . ALA A 1 179 ? 2.922 -2.861 22.298 1.00 62.50 179 ALA A O 1
ATOM 1439 N N . SER A 1 180 ? 1.138 -2.863 20.927 1.00 58.84 180 SER A N 1
ATOM 1440 C CA . SER A 1 180 ? 1.564 -3.971 20.059 1.00 58.84 180 SER A CA 1
ATOM 1441 C C . SER A 1 180 ? 2.445 -3.551 18.879 1.00 58.84 180 SER A C 1
ATOM 1443 O O . SER A 1 180 ? 3.242 -4.355 18.402 1.00 58.84 180 SER A O 1
ATOM 1445 N N . VAL A 1 181 ? 2.319 -2.306 18.414 1.00 62.66 181 VAL A N 1
ATOM 1446 C CA . VAL A 1 181 ? 3.055 -1.771 17.264 1.00 62.66 181 VAL A CA 1
ATOM 1447 C C . VAL A 1 181 ? 3.746 -0.484 17.707 1.00 62.66 181 VAL A C 1
ATOM 1449 O O . VAL A 1 181 ? 3.076 0.471 18.087 1.00 62.66 181 VAL A O 1
ATOM 1452 N N . ASP A 1 182 ? 5.081 -0.453 17.654 1.00 60.72 182 ASP A N 1
ATOM 1453 C CA . ASP A 1 182 ? 5.914 0.699 18.060 1.00 60.72 182 ASP A CA 1
ATOM 1454 C C . ASP A 1 182 ? 5.903 1.842 17.020 1.00 60.72 182 ASP A C 1
ATOM 1456 O O . ASP A 1 182 ? 6.867 2.586 16.866 1.00 60.72 182 ASP A O 1
ATOM 1460 N N . GLU A 1 183 ? 4.815 1.966 16.253 1.00 67.62 183 GLU A N 1
ATOM 1461 C CA . GLU A 1 183 ? 4.650 2.992 15.231 1.00 67.62 183 GLU A CA 1
ATOM 1462 C C . GLU A 1 183 ? 3.241 3.568 15.191 1.00 67.62 183 GLU A C 1
ATOM 1464 O O . GLU A 1 183 ? 2.240 2.863 15.324 1.00 67.62 183 GLU A O 1
ATOM 1469 N N . GLU A 1 184 ? 3.172 4.879 14.955 1.00 70.25 184 GLU A N 1
ATOM 1470 C CA . GLU A 1 184 ? 1.913 5.587 14.743 1.00 70.25 184 GLU A CA 1
ATOM 1471 C C . GLU A 1 184 ? 1.204 5.048 13.502 1.00 70.25 184 GLU A C 1
ATOM 1473 O O . GLU A 1 184 ? 1.861 4.939 12.466 1.00 70.25 184 GLU A O 1
ATOM 1478 N N . PRO A 1 185 ? -0.107 4.758 13.560 1.00 70.56 185 PRO A N 1
ATOM 1479 C CA . PRO A 1 185 ? -0.852 4.257 12.415 1.00 70.56 185 PRO A CA 1
ATOM 1480 C C . PRO A 1 185 ? -0.764 5.148 11.177 1.00 70.56 185 PRO A C 1
ATOM 1482 O O . PRO A 1 185 ? -0.693 6.375 11.270 1.00 70.56 185 PRO A O 1
ATOM 1485 N N . ALA A 1 186 ? -0.830 4.510 10.013 1.00 76.94 186 ALA A N 1
ATOM 1486 C CA . ALA A 1 186 ? -0.881 5.189 8.734 1.00 76.94 186 ALA A CA 1
ATOM 1487 C C . ALA A 1 186 ? -2.111 6.096 8.645 1.00 76.94 186 ALA A C 1
ATOM 1489 O O . ALA A 1 186 ? -3.241 5.686 8.928 1.00 76.94 186 ALA A O 1
ATOM 1490 N N . VAL A 1 187 ? -1.892 7.332 8.200 1.00 72.00 187 VAL A N 1
ATOM 1491 C CA . VAL A 1 187 ? -2.959 8.296 7.917 1.00 72.00 187 VAL A CA 1
ATOM 1492 C C . VAL A 1 187 ? -2.928 8.630 6.433 1.00 72.00 187 VAL A C 1
ATOM 1494 O O . VAL A 1 187 ? -1.879 8.951 5.870 1.00 72.00 187 VAL A O 1
ATOM 1497 N N . TYR A 1 188 ? -4.104 8.569 5.812 1.00 74.19 188 TYR A N 1
ATOM 1498 C CA . TYR A 1 188 ? -4.296 8.802 4.387 1.00 74.19 188 TYR A CA 1
ATOM 1499 C C . TYR A 1 188 ? -5.341 9.885 4.147 1.00 74.19 188 TYR A C 1
ATOM 1501 O O . TYR A 1 188 ? -6.405 9.879 4.772 1.00 74.19 188 TYR A O 1
ATOM 1509 N N . SER A 1 189 ? -5.106 10.757 3.165 1.00 69.44 189 SER A N 1
ATOM 1510 C CA . SER A 1 189 ? -6.166 11.627 2.661 1.00 69.44 189 SER A CA 1
ATOM 1511 C C . SER A 1 189 ? -7.313 10.845 2.016 1.00 69.44 189 SER A C 1
ATOM 1513 O O . SER A 1 189 ? -7.166 9.732 1.500 1.00 69.44 189 SER A O 1
ATOM 1515 N N . TRP A 1 190 ? -8.478 11.496 1.955 1.00 61.06 190 TRP A N 1
ATOM 1516 C CA . TRP A 1 190 ? -9.676 10.992 1.275 1.00 61.06 190 TRP A CA 1
ATOM 1517 C C . TRP A 1 190 ? -9.425 10.522 -0.164 1.00 61.06 190 TRP A C 1
ATOM 1519 O O . TRP A 1 190 ? -10.106 9.614 -0.639 1.00 61.06 190 TRP A O 1
ATOM 1529 N N . VAL A 1 191 ? -8.457 11.121 -0.863 1.00 69.44 191 VAL A N 1
ATOM 1530 C CA . VAL A 1 191 ? -8.093 10.743 -2.234 1.00 69.44 191 VAL A CA 1
ATOM 1531 C C . VAL A 1 191 ? -7.509 9.328 -2.273 1.00 69.44 191 VAL A C 1
ATOM 1533 O O . VAL A 1 191 ? -8.025 8.497 -3.026 1.00 69.44 191 VAL A O 1
ATOM 1536 N N . HIS A 1 192 ? -6.512 9.038 -1.428 1.00 75.31 192 HIS A N 1
ATOM 1537 C CA . HIS A 1 192 ? -5.909 7.708 -1.272 1.00 75.31 192 HIS A CA 1
ATOM 1538 C C . HIS A 1 192 ? -6.961 6.672 -0.873 1.00 75.31 192 HIS A C 1
ATOM 1540 O O . HIS A 1 192 ? -7.103 5.652 -1.542 1.00 75.31 192 HIS A O 1
ATOM 1546 N N . LEU A 1 193 ? -7.781 6.982 0.138 1.00 76.69 193 LEU A N 1
ATOM 1547 C CA . LEU A 1 193 ? -8.867 6.103 0.579 1.00 76.69 193 LEU A CA 1
ATOM 1548 C C . LEU A 1 193 ? -9.847 5.776 -0.561 1.00 76.69 193 LEU A C 1
ATOM 1550 O O . LEU A 1 193 ? -10.262 4.626 -0.719 1.00 76.69 193 LEU A O 1
ATOM 1554 N N . SER A 1 194 ? -10.179 6.758 -1.410 1.00 73.75 194 SER A N 1
ATOM 1555 C CA . SER A 1 194 ? -11.029 6.532 -2.589 1.00 73.75 194 SER A CA 1
ATOM 1556 C C . SER A 1 194 ? -10.372 5.616 -3.628 1.00 73.75 194 SER A C 1
ATOM 1558 O O . SER A 1 194 ? -11.079 4.895 -4.337 1.00 73.75 194 SER A O 1
ATOM 1560 N N . PHE A 1 195 ? -9.041 5.656 -3.756 1.00 80.62 195 PHE A N 1
ATOM 1561 C CA . PHE A 1 195 ? -8.301 4.757 -4.636 1.00 80.62 195 PHE A CA 1
ATOM 1562 C C . PHE A 1 195 ? -8.247 3.351 -4.053 1.00 80.62 195 PHE A C 1
ATOM 1564 O O . PHE A 1 195 ? -8.632 2.420 -4.756 1.00 80.62 195 PHE A O 1
ATOM 1571 N N . PHE A 1 196 ? -7.863 3.194 -2.784 1.00 85.06 196 PHE A N 1
ATOM 1572 C CA . PHE A 1 196 ? -7.828 1.892 -2.111 1.00 85.06 196 PHE A CA 1
ATOM 1573 C C . PHE A 1 196 ? -9.182 1.188 -2.186 1.00 85.06 196 PHE A C 1
ATOM 1575 O O . PHE A 1 196 ? -9.228 0.038 -2.604 1.00 85.06 196 PHE A O 1
ATOM 1582 N N . LYS A 1 197 ? -10.293 1.911 -1.982 1.00 78.62 197 LYS A N 1
ATOM 1583 C CA . LYS A 1 197 ? -11.653 1.365 -2.159 1.00 78.62 197 LYS A CA 1
ATOM 1584 C C . LYS A 1 197 ? -11.898 0.785 -3.557 1.00 78.62 197 LYS A C 1
ATOM 1586 O O . LYS A 1 197 ? -12.619 -0.195 -3.723 1.00 78.62 197 LYS A O 1
ATOM 1591 N N . ARG A 1 198 ? -11.338 1.401 -4.601 1.00 83.62 198 ARG A N 1
ATOM 1592 C CA . ARG A 1 198 ? -11.485 0.905 -5.980 1.00 83.62 198 ARG A CA 1
ATOM 1593 C C . ARG A 1 198 ? -10.614 -0.319 -6.226 1.00 83.62 198 ARG A C 1
ATOM 1595 O O . ARG A 1 198 ? -11.077 -1.232 -6.896 1.00 83.62 198 ARG A O 1
ATOM 1602 N N . TRP A 1 199 ? -9.391 -0.337 -5.701 1.00 87.94 199 TRP A N 1
ATOM 1603 C CA . TRP A 1 199 ? -8.504 -1.500 -5.774 1.00 87.94 199 TRP A CA 1
ATOM 1604 C C . TRP A 1 199 ? -9.074 -2.692 -5.007 1.00 87.94 199 TRP A C 1
ATOM 1606 O O . TRP A 1 199 ? -9.086 -3.805 -5.521 1.00 87.94 199 TRP A O 1
ATOM 1616 N N . GLU A 1 200 ? -9.643 -2.442 -3.832 1.00 85.94 200 GLU A N 1
ATOM 1617 C CA . GLU A 1 200 ? -10.390 -3.414 -3.036 1.00 85.94 200 GLU A CA 1
ATOM 1618 C C . GLU A 1 200 ? -11.549 -4.013 -3.841 1.00 85.94 200 GLU A C 1
ATOM 1620 O O . GLU A 1 200 ? -11.657 -5.230 -3.953 1.00 85.94 200 GLU A O 1
ATOM 1625 N N . ALA A 1 201 ? -12.357 -3.178 -4.504 1.00 84.75 201 ALA A N 1
ATOM 1626 C CA . ALA A 1 201 ? -13.444 -3.649 -5.365 1.00 84.75 201 ALA A CA 1
ATOM 1627 C C . ALA A 1 201 ? -12.968 -4.486 -6.573 1.00 84.75 201 ALA A C 1
ATOM 1629 O O . ALA A 1 201 ? -13.763 -5.222 -7.157 1.00 84.75 201 ALA A O 1
ATOM 1630 N N . MET A 1 202 ? -11.693 -4.373 -6.961 1.00 87.88 202 MET A N 1
ATOM 1631 C CA . MET A 1 202 ? -11.066 -5.197 -8.001 1.00 87.88 202 MET A CA 1
ATOM 1632 C C . MET A 1 202 ? -10.374 -6.450 -7.438 1.00 87.88 202 MET A C 1
ATOM 1634 O O . MET A 1 202 ? -9.868 -7.248 -8.221 1.00 87.88 202 MET A O 1
ATOM 1638 N N . GLY A 1 203 ? -10.364 -6.645 -6.114 1.00 88.75 203 GLY A N 1
ATOM 1639 C CA . GLY A 1 203 ? -9.643 -7.738 -5.455 1.00 88.75 203 GLY A CA 1
ATOM 1640 C C . GLY A 1 203 ? -8.123 -7.562 -5.481 1.00 88.75 203 GLY A C 1
ATOM 1641 O O . GLY A 1 203 ? -7.401 -8.547 -5.517 1.00 88.75 203 GLY A O 1
ATOM 1642 N N . GLN A 1 204 ? -7.638 -6.318 -5.526 1.00 92.31 204 GLN A N 1
ATOM 1643 C CA . GLN A 1 204 ? -6.219 -5.971 -5.686 1.00 92.31 204 GLN A CA 1
ATOM 1644 C C . GLN A 1 204 ? -5.695 -5.102 -4.528 1.00 92.31 204 GLN A C 1
ATOM 1646 O O . GLN A 1 204 ? -4.754 -4.332 -4.712 1.00 92.31 204 GLN A O 1
ATOM 1651 N N . CYS A 1 205 ? -6.334 -5.158 -3.357 1.00 90.44 205 CYS A N 1
ATOM 1652 C CA . CYS A 1 205 ? -5.961 -4.375 -2.178 1.00 90.44 205 CYS A CA 1
ATOM 1653 C C . CYS A 1 205 ? -5.734 -5.298 -0.983 1.00 90.44 205 CYS A C 1
ATOM 1655 O O . CYS A 1 205 ? -6.670 -5.964 -0.545 1.00 90.44 205 CYS A O 1
ATOM 1657 N N . TYR A 1 206 ? -4.521 -5.273 -0.439 1.00 91.50 206 TYR A N 1
ATOM 1658 C CA . TYR A 1 206 ? -4.061 -6.157 0.627 1.00 91.50 206 TYR A CA 1
ATOM 1659 C C . TYR A 1 206 ? -3.511 -5.328 1.789 1.00 91.50 206 TYR A C 1
ATOM 1661 O O . TYR A 1 206 ? -2.340 -4.945 1.792 1.00 91.50 206 TYR A O 1
ATOM 1669 N N . PRO A 1 207 ? -4.362 -4.958 2.752 1.00 88.38 207 PRO A N 1
ATOM 1670 C CA . PRO A 1 207 ? -3.918 -4.158 3.874 1.00 88.38 207 PRO A CA 1
ATOM 1671 C C . PRO A 1 207 ? -3.035 -4.948 4.839 1.00 88.38 207 PRO A C 1
ATOM 1673 O O . PRO A 1 207 ? -3.194 -6.157 4.981 1.00 88.38 207 PRO A O 1
ATOM 1676 N N . TRP A 1 208 ? -2.151 -4.242 5.538 1.00 88.56 208 TRP A N 1
ATOM 1677 C CA . TRP A 1 208 ? -1.215 -4.823 6.503 1.00 88.56 208 TRP A CA 1
ATOM 1678 C C . TRP A 1 208 ? -1.030 -3.907 7.705 1.00 88.56 208 TRP A C 1
ATOM 1680 O O . TRP A 1 208 ? -1.253 -2.708 7.617 1.00 88.56 208 TRP A O 1
ATOM 1690 N N . THR A 1 209 ? -0.612 -4.452 8.833 1.00 81.75 209 THR A N 1
ATOM 1691 C CA . THR A 1 209 ? -0.417 -3.720 10.093 1.00 81.75 209 THR A CA 1
ATOM 1692 C C . THR A 1 209 ? 1.010 -3.895 10.591 1.00 81.75 209 THR A C 1
ATOM 1694 O O . THR A 1 209 ? 1.616 -2.962 11.114 1.00 81.75 209 THR A O 1
ATOM 1697 N N . THR A 1 210 ? 1.569 -5.092 10.408 1.00 83.25 210 THR A N 1
ATOM 1698 C CA . THR A 1 210 ? 2.924 -5.432 10.844 1.00 83.25 210 THR A CA 1
ATOM 1699 C C . THR A 1 210 ? 3.838 -5.714 9.657 1.00 83.25 210 THR A C 1
ATOM 1701 O O . THR A 1 210 ? 3.400 -6.067 8.564 1.00 83.25 210 THR A O 1
ATOM 1704 N N . LEU A 1 211 ? 5.145 -5.572 9.871 1.00 85.06 211 LEU A N 1
ATOM 1705 C CA . LEU A 1 211 ? 6.134 -5.898 8.845 1.00 85.06 211 LEU A CA 1
ATOM 1706 C C . LEU A 1 211 ? 6.124 -7.391 8.480 1.00 85.06 211 LEU A C 1
ATOM 1708 O O . LEU A 1 211 ? 6.416 -7.735 7.342 1.00 85.06 211 LEU A O 1
ATOM 1712 N N . GLU A 1 212 ? 5.788 -8.265 9.427 1.00 85.50 212 GLU A N 1
ATOM 1713 C CA . GLU A 1 212 ? 5.614 -9.698 9.174 1.00 85.50 212 GLU A CA 1
ATOM 1714 C C . GLU A 1 212 ? 4.445 -9.942 8.213 1.00 85.50 212 GLU A C 1
ATOM 1716 O O . GLU A 1 212 ? 4.641 -10.565 7.177 1.00 85.50 212 GLU A O 1
ATOM 1721 N N . GLU A 1 213 ? 3.288 -9.319 8.457 1.00 86.06 213 GLU A N 1
ATOM 1722 C CA . GLU A 1 213 ? 2.150 -9.376 7.529 1.00 86.06 213 GLU A CA 1
ATOM 1723 C C . GLU A 1 213 ? 2.512 -8.833 6.142 1.00 86.06 213 GLU A C 1
ATOM 1725 O O . GLU A 1 213 ? 2.164 -9.439 5.134 1.00 86.06 213 GLU A O 1
ATOM 1730 N N . LEU A 1 214 ? 3.237 -7.709 6.064 1.00 90.94 214 LEU A N 1
ATOM 1731 C CA . LEU A 1 214 ? 3.689 -7.167 4.779 1.00 90.94 214 LEU A CA 1
ATOM 1732 C C . LEU A 1 214 ? 4.591 -8.159 4.034 1.00 90.94 214 LEU A C 1
ATOM 1734 O O . LEU A 1 214 ? 4.487 -8.290 2.813 1.00 90.94 214 LEU A O 1
ATOM 1738 N N . ARG A 1 215 ? 5.480 -8.847 4.759 1.00 90.69 215 ARG A N 1
ATOM 1739 C CA . ARG A 1 215 ? 6.331 -9.887 4.182 1.00 90.69 215 ARG A CA 1
ATOM 1740 C C . ARG A 1 215 ? 5.493 -11.048 3.696 1.00 90.69 215 ARG A C 1
ATOM 1742 O O . ARG A 1 215 ? 5.747 -11.467 2.581 1.00 90.69 215 ARG A O 1
ATOM 1749 N N . ASP A 1 216 ? 4.513 -11.531 4.445 1.00 88.56 216 ASP A N 1
ATOM 1750 C CA . ASP A 1 216 ? 3.650 -12.634 4.006 1.00 88.56 216 ASP A CA 1
ATOM 1751 C C . ASP A 1 216 ? 2.836 -12.243 2.765 1.00 88.56 216 ASP A C 1
ATOM 1753 O O . ASP A 1 216 ? 2.774 -12.985 1.788 1.00 88.56 216 ASP A O 1
ATOM 1757 N N . LEU A 1 217 ? 2.311 -11.017 2.729 1.00 91.88 217 LEU A N 1
ATOM 1758 C CA . LEU A 1 217 ? 1.520 -10.501 1.611 1.00 91.88 217 LEU A CA 1
ATOM 1759 C C . LEU A 1 217 ? 2.289 -10.355 0.293 1.00 91.88 217 LEU A C 1
ATOM 1761 O O . LEU A 1 217 ? 1.658 -10.254 -0.758 1.00 91.88 217 LEU A O 1
ATOM 1765 N N . ALA A 1 218 ? 3.625 -10.377 0.295 1.00 91.75 218 ALA A N 1
ATOM 1766 C CA . ALA A 1 218 ? 4.370 -10.485 -0.960 1.00 91.75 218 ALA A CA 1
ATOM 1767 C C . ALA A 1 218 ? 4.05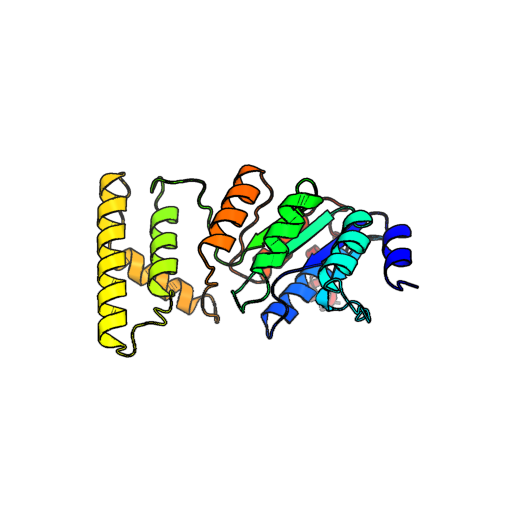4 -11.797 -1.715 1.00 91.75 218 ALA A C 1
ATOM 1769 O O . ALA A 1 218 ? 4.208 -11.824 -2.932 1.00 91.75 218 ALA A O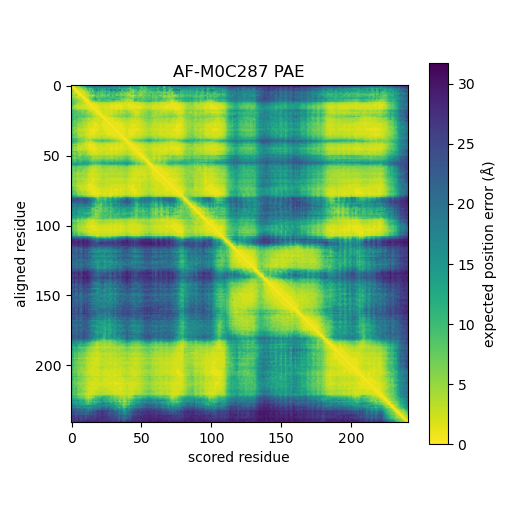 1
ATOM 1770 N N . ASP A 1 219 ? 3.538 -12.838 -1.045 1.00 88.06 219 ASP A N 1
ATOM 1771 C CA . ASP A 1 219 ? 3.067 -14.074 -1.698 1.00 88.06 219 ASP A CA 1
ATOM 1772 C C . ASP A 1 219 ? 1.719 -13.918 -2.412 1.00 88.06 219 ASP A C 1
ATOM 1774 O O . ASP A 1 219 ? 1.377 -14.734 -3.268 1.00 88.06 219 ASP A O 1
ATOM 1778 N N . GLU A 1 220 ? 0.968 -12.857 -2.113 1.00 88.88 220 GLU A N 1
ATOM 1779 C CA . GLU A 1 220 ? -0.278 -12.527 -2.817 1.00 88.88 220 GLU A CA 1
ATOM 1780 C C . GLU A 1 220 ? -0.013 -11.864 -4.181 1.00 88.88 220 GLU A C 1
ATOM 1782 O O . GLU A 1 220 ? -0.930 -11.687 -4.992 1.00 88.88 220 GLU A O 1
ATOM 1787 N N . MET A 1 221 ? 1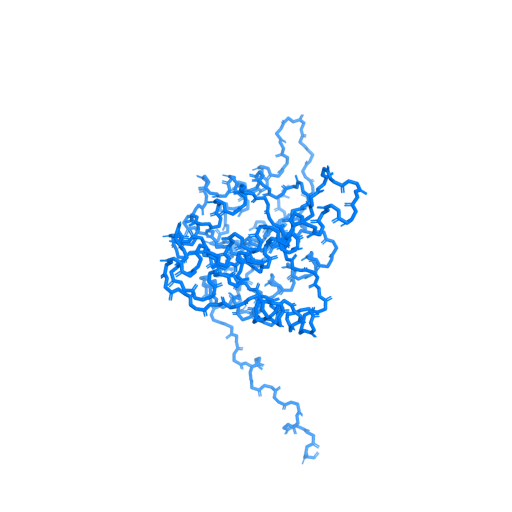.241 -11.486 -4.464 1.00 92.56 221 MET A N 1
ATOM 1788 C CA . MET A 1 221 ? 1.630 -10.977 -5.775 1.00 92.56 221 MET A CA 1
ATOM 1789 C C . MET A 1 221 ? 1.608 -12.102 -6.819 1.00 92.56 221 MET A C 1
ATOM 1791 O O . MET A 1 221 ? 2.137 -13.187 -6.576 1.00 92.56 221 MET A O 1
ATOM 1795 N N . PRO A 1 222 ? 1.054 -11.865 -8.024 1.00 89.12 222 PRO A N 1
ATOM 1796 C CA . PRO A 1 222 ? 1.095 -12.864 -9.082 1.00 89.12 222 PRO A CA 1
ATOM 1797 C C . PRO A 1 222 ? 2.534 -13.164 -9.498 1.00 89.12 222 PRO A C 1
ATOM 1799 O O . PRO A 1 222 ? 3.246 -12.265 -9.942 1.00 89.12 222 PRO A O 1
ATOM 1802 N N . GLY A 1 223 ? 2.928 -14.433 -9.430 1.00 84.38 223 GLY A N 1
ATOM 1803 C CA . GLY A 1 223 ? 4.252 -14.864 -9.856 1.00 84.38 223 GLY A CA 1
ATOM 1804 C C . GLY A 1 223 ? 4.699 -16.176 -9.214 1.00 84.38 223 GLY A C 1
ATOM 1805 O O . GLY A 1 223 ? 3.863 -16.962 -8.756 1.00 84.38 223 GLY A O 1
ATOM 1806 N N . PRO A 1 224 ? 6.009 -16.469 -9.237 1.00 78.00 224 PRO A N 1
ATOM 1807 C CA . PRO A 1 224 ? 6.559 -17.690 -8.669 1.00 78.00 224 PRO A CA 1
ATOM 1808 C C . PRO A 1 224 ? 6.423 -17.708 -7.144 1.00 78.00 224 PRO A C 1
ATOM 1810 O O . PRO A 1 224 ? 6.615 -16.700 -6.470 1.00 78.00 224 PRO A O 1
ATOM 1813 N N . VAL A 1 225 ? 6.130 -18.890 -6.603 1.00 74.56 225 VAL A N 1
ATOM 1814 C CA . VAL A 1 225 ? 6.005 -19.108 -5.155 1.00 74.56 225 VAL A CA 1
ATOM 1815 C C . VAL A 1 225 ? 7.374 -18.981 -4.486 1.00 74.56 225 VAL A C 1
ATOM 1817 O O . VAL A 1 225 ? 8.379 -19.447 -5.039 1.00 74.56 225 VAL A O 1
ATOM 1820 N N . ARG A 1 226 ? 7.407 -18.410 -3.277 1.00 69.62 226 ARG A N 1
ATOM 1821 C CA . ARG A 1 226 ? 8.621 -18.340 -2.464 1.00 69.62 226 ARG A CA 1
ATOM 1822 C C . ARG A 1 226 ? 9.239 -19.716 -2.196 1.00 69.62 226 ARG A C 1
ATOM 1824 O O . ARG A 1 226 ? 8.535 -20.730 -2.099 1.00 69.62 226 ARG A O 1
ATOM 1831 N N . PRO A 1 227 ? 10.575 -19.794 -2.124 1.00 67.31 227 PRO A N 1
ATOM 1832 C CA . PRO A 1 227 ? 11.251 -21.063 -1.967 1.00 67.31 227 PRO A CA 1
ATOM 1833 C C . PRO A 1 227 ? 11.105 -21.613 -0.537 1.00 67.31 227 PRO A C 1
ATOM 1835 O O . PRO A 1 227 ? 11.229 -20.907 0.455 1.00 67.31 227 PRO A O 1
ATOM 1838 N N . ARG A 1 228 ? 10.898 -22.931 -0.424 1.00 62.53 228 ARG A N 1
ATOM 1839 C CA . ARG A 1 228 ? 10.571 -23.613 0.850 1.00 62.53 228 ARG A CA 1
ATOM 1840 C C . ARG A 1 228 ? 11.648 -23.544 1.936 1.00 62.53 228 ARG A C 1
ATOM 1842 O O . ARG A 1 228 ? 11.337 -23.749 3.108 1.00 62.53 228 ARG A O 1
ATOM 1849 N N . TRP A 1 229 ? 12.901 -23.279 1.566 1.00 63.62 229 TRP A N 1
ATOM 1850 C CA . TRP A 1 229 ? 14.009 -23.228 2.522 1.00 63.62 229 TRP A CA 1
ATOM 1851 C C . TRP A 1 229 ? 13.882 -22.071 3.523 1.00 63.62 229 TRP A C 1
ATOM 1853 O O . TRP A 1 229 ? 14.522 -22.126 4.565 1.00 63.62 229 TRP A O 1
ATOM 1863 N N . GLU A 1 230 ? 13.028 -21.076 3.268 1.00 60.34 230 GLU A N 1
ATOM 1864 C CA . GLU A 1 230 ? 12.711 -20.013 4.234 1.00 60.34 230 GLU A CA 1
ATOM 1865 C C . GLU A 1 230 ? 11.963 -20.534 5.470 1.00 60.34 230 GLU A C 1
ATOM 1867 O O . GLU A 1 230 ? 12.184 -20.050 6.574 1.00 60.34 230 GLU A O 1
ATOM 1872 N N . THR A 1 231 ? 11.115 -21.553 5.306 1.00 59.84 231 THR A N 1
ATOM 1873 C CA . THR A 1 231 ? 10.314 -22.139 6.398 1.00 59.84 231 THR A CA 1
ATOM 1874 C C . THR A 1 231 ? 10.944 -23.375 7.039 1.00 59.84 231 THR A C 1
ATOM 1876 O O . THR A 1 231 ? 10.529 -23.788 8.118 1.00 59.84 231 THR A O 1
ATOM 1879 N N . GLU A 1 232 ? 11.917 -23.999 6.370 1.00 54.38 232 GLU A N 1
ATOM 1880 C CA . GLU A 1 232 ? 12.534 -25.261 6.811 1.00 54.38 232 GLU A CA 1
ATOM 1881 C C . GLU A 1 232 ? 13.887 -25.062 7.519 1.00 54.38 232 GLU A C 1
ATOM 1883 O O . GLU A 1 232 ? 14.427 -26.015 8.082 1.00 54.38 232 GLU A O 1
ATOM 1888 N N . PHE A 1 233 ? 14.452 -23.850 7.509 1.00 52.06 233 PHE A N 1
ATOM 1889 C CA . PHE A 1 233 ? 15.750 -23.578 8.126 1.00 52.06 233 PHE A CA 1
ATOM 1890 C C . PHE A 1 233 ? 15.612 -23.263 9.622 1.00 52.06 233 PHE A C 1
ATOM 1892 O O . PHE A 1 233 ? 15.670 -22.110 10.043 1.00 52.06 233 PHE A O 1
ATOM 1899 N N . ASP A 1 234 ? 15.444 -24.305 10.433 1.00 55.75 234 ASP A N 1
ATOM 1900 C CA . ASP A 1 234 ? 15.579 -24.203 11.885 1.00 55.75 234 ASP A CA 1
ATOM 1901 C C . ASP A 1 234 ? 17.057 -24.377 12.275 1.00 55.75 234 ASP A C 1
ATOM 1903 O O . ASP A 1 234 ? 17.634 -25.464 12.151 1.00 55.75 234 ASP A O 1
ATOM 1907 N N . VAL A 1 235 ? 17.686 -23.279 12.706 1.00 58.38 235 VAL A N 1
ATOM 1908 C CA . VAL A 1 235 ? 19.106 -23.214 13.099 1.00 58.38 235 VAL A CA 1
ATOM 1909 C C . VAL A 1 235 ? 19.407 -24.171 14.258 1.00 58.38 235 VAL A C 1
ATOM 1911 O O . VAL A 1 235 ? 20.519 -24.701 14.334 1.00 58.38 235 VAL A O 1
ATOM 1914 N N . ASP A 1 236 ? 18.414 -24.463 15.101 1.00 59.03 236 ASP A N 1
ATOM 1915 C CA . ASP A 1 236 ? 18.561 -25.382 16.230 1.00 59.03 236 ASP A CA 1
ATOM 1916 C C . ASP A 1 236 ? 18.725 -26.844 15.775 1.00 59.03 236 ASP A C 1
ATOM 1918 O O . ASP A 1 236 ? 19.289 -27.659 16.502 1.00 59.03 236 ASP A O 1
ATOM 1922 N N . THR A 1 237 ? 18.360 -27.176 14.530 1.00 54.88 237 THR A N 1
ATOM 1923 C CA . THR A 1 237 ? 18.546 -28.526 13.958 1.00 54.88 237 THR A CA 1
ATOM 1924 C C . THR A 1 237 ? 20.020 -28.882 13.724 1.00 54.88 237 THR A C 1
ATOM 1926 O O . THR A 1 237 ? 20.351 -30.054 13.564 1.00 54.88 237 THR A O 1
ATOM 1929 N N . PHE A 1 238 ? 20.918 -27.891 13.685 1.00 56.88 238 PHE A N 1
ATOM 1930 C CA . PHE A 1 238 ? 22.340 -28.080 13.359 1.00 56.88 238 PHE A CA 1
ATOM 1931 C C . PHE A 1 238 ? 23.291 -27.836 14.539 1.00 56.88 238 PHE A C 1
ATOM 1933 O O . PHE A 1 238 ? 24.505 -27.932 14.365 1.00 56.88 238 PHE A O 1
ATOM 1940 N N . LEU A 1 239 ? 22.769 -27.505 15.725 1.00 56.22 239 LEU A N 1
ATOM 1941 C CA . LEU A 1 239 ? 23.576 -27.254 16.928 1.00 56.22 239 LEU A CA 1
ATOM 1942 C C . LEU A 1 239 ? 23.677 -28.466 17.874 1.00 56.22 239 LEU A C 1
ATOM 1944 O O . LEU A 1 239 ? 24.374 -28.371 18.884 1.00 56.22 239 LEU A O 1
ATOM 1948 N N . ASP A 1 240 ? 23.046 -29.591 17.525 1.00 52.28 240 ASP A N 1
ATOM 1949 C CA . ASP A 1 240 ? 22.987 -30.815 18.341 1.00 52.28 240 ASP A CA 1
ATOM 1950 C C . ASP A 1 240 ? 23.887 -31.979 17.845 1.00 52.28 240 ASP A C 1
ATOM 1952 O O . ASP A 1 240 ? 23.741 -33.101 18.334 1.00 52.28 240 ASP A O 1
ATOM 1956 N N . ASP A 1 241 ? 24.853 -31.727 16.944 1.00 46.44 241 ASP A N 1
ATOM 1957 C CA . ASP A 1 241 ? 25.875 -32.711 16.506 1.00 46.44 241 ASP A CA 1
ATOM 1958 C C . ASP A 1 241 ? 27.309 -32.377 16.977 1.00 46.44 241 ASP A C 1
ATOM 1960 O O . ASP A 1 241 ? 27.805 -31.254 16.710 1.00 46.44 241 ASP A O 1
#

pLDDT: mean 77.13, std 12.54, range [42.88, 95.12]

Sequence (241 aa):
MNEELPRFEQADTSYLVLGSYRGQYGHRLREFANCLNMPTNSESIVLGDTLDLDTAVIPEFDIKINLLGEFADSIAGVYEKEDGGESPELGVYRSLFARKTFVFPRDYTGLTRDNLETREDAIQAALSIYYTDFDNIDDKDREQEKKKRELASLITAAQREGINITERELTDIIKERTASVDEEPAVYSWVHLSFFKRWEAMGQCYPWTTLEELRDLADEMPGPVRPRWETEFDVDTFLDD

Radius of gyration: 20.58 Å; Cα contacts (8 Å, |Δi|>4): 293; chains: 1; bounding box: 54×58×49 Å

Secondary structure (DSSP, 8-state):
--SSHHHHHHSSEEEEEEE--SHHHHHHHHHHHHHHTSSTTEEEEEGGGSPPP--SSS-HHHHHHHHHHHH-SEEEEEE----SSHHHHHHHHHHHTGGGEEEEEBT------SS--SHHHHHHHHHHHHH---TT---HHHHHHHHHHHHHHHHHHHHHTT----HHHHHHHHHHHHHH-SSPPP---HHHHHHHHHHHHTT-B--BSSHHHHHHHGGGSSSPPPPTHHHH--GGGGS--

Foldseek 3Di:
DFPCLVLLVFAPAEEEFEEDCDDVQVVLSVVLQVLQVQDPRYHYDYLVVGDQDDDDPDPSSLVSCVVRVVSHQAYEYEYFADPPPCLVVLVSCCVPPLVRYFYEYELDDEPLDPALQEPVSLLSQLLQLVLDDPPPDPDPVVSVVSSVVSNVVSCVRCVVNVYDDDPVNSVVSNVVLVVPDVDRGYHDDPSVNVSLNVCVVVVRYHYHHDSVSSSVCSQVRPDDHRDPCVVVDDVVVPPPD

Solvent-accessible surface area (backbone atoms only — not comparable to full-atom values): 14075 Å² total; per-residue (Å²): 129,78,83,61,58,67,52,43,76,70,27,83,37,19,34,35,32,44,61,31,68,63,74,72,45,27,51,50,50,49,51,41,39,49,56,49,40,62,20,88,54,31,35,52,46,52,61,89,76,51,82,86,61,95,57,95,81,58,64,45,66,63,52,52,46,57,54,51,55,66,66,24,68,32,32,42,37,39,37,48,56,74,81,90,67,61,67,67,52,58,55,50,43,60,72,76,43,49,95,40,45,35,36,33,37,34,64,49,81,80,59,89,53,96,53,53,84,46,64,66,54,51,51,48,56,41,50,51,47,67,69,55,78,62,92,89,50,96,45,68,69,61,44,52,53,49,36,51,50,53,45,54,51,50,44,55,52,26,47,73,59,69,32,91,66,50,74,63,60,51,50,49,50,55,50,48,48,60,72,73,38,100,61,83,77,44,54,71,55,72,69,54,51,56,48,50,36,52,32,42,76,69,74,28,49,52,57,27,83,47,71,66,49,45,53,57,52,50,70,74,51,90,68,77,70,73,59,68,66,77,82,67,68,58,72,75,78,70,74,80,121